Protein AF-A0A261UJ08-F1 (afdb_monomer_lite)

pLDDT: mean 85.24, std 12.35, range [33.41, 97.81]

Sequence (247 aa):
MPVSFVAAGENTYKADVVIDRFLDEDYFGQGICHWSIVGITVELHHSKVMFSPALYNDDLLAGKKVTRFFSLRSYGHAENERIDIGAMDANAFGNPYATFSISMQAERAASNASPSMGAAGFQGDWVYQQTCGWRHAAGVSLKVRDGKATGNWSDGSGRGIGEQGSLQGDIRDGKLYAHFCTDSPEQMASDVGCTNFDTTQADYFVLRGDQLDWYQPWGKKNVKYLTLHRKIAGKRTPTDNRCEGEQ

Foldseek 3Di:
DDWDWDDPDVVDIDTDDDQCPDDQDDPPVPHTDDDGFQWDWDWDDDDQETATAIDGRVQAVVQHKQKFKDAQVCRPDDPHHDYHHHDSALVVDPDSVRIDMDIDTHDPPPCPVPPCCLFVVPAAKWKAFAPDDQTWIKIWHWDTDPQKIKGKIKTGGPVPDIWIFIKIFGRDPSKTFIWDFTDDPVCVVVVNGGDDTDPVGTWMWHDDPQKIWTWDDDPPDTDTDDIIGGDDPPDDGDYDHDDPDPD

Organism: NCBI:txid1416808

Structure (mmCIF, N/CA/C/O backbone):
data_AF-A0A261UJ08-F1
#
_entry.id   AF-A0A261UJ08-F1
#
loop_
_atom_site.group_PDB
_atom_site.id
_atom_site.type_symbol
_atom_site.label_atom_id
_atom_site.label_alt_id
_atom_site.label_comp_id
_atom_site.label_asym_id
_atom_site.label_entity_id
_atom_site.label_seq_id
_atom_site.pdbx_PDB_ins_code
_atom_site.Cartn_x
_atom_site.Cartn_y
_atom_site.Cartn_z
_atom_site.occupancy
_atom_site.B_iso_or_equiv
_atom_site.auth_seq_id
_atom_site.auth_comp_id
_atom_site.auth_asym_id
_atom_site.auth_atom_id
_atom_site.pdbx_PDB_model_num
ATOM 1 N N . MET A 1 1 ? 0.216 2.028 -15.570 1.00 58.12 1 MET A N 1
ATOM 2 C CA . MET A 1 1 ? 0.875 2.644 -14.395 1.00 58.12 1 MET A CA 1
ATOM 3 C C . MET A 1 1 ? 2.333 2.868 -14.744 1.00 58.12 1 MET A C 1
ATOM 5 O O . MET A 1 1 ? 2.911 1.929 -15.275 1.00 58.12 1 MET A O 1
ATOM 9 N N . PRO A 1 2 ? 2.912 4.057 -14.511 1.00 61.41 2 PRO A N 1
ATOM 10 C CA . PRO A 1 2 ? 4.325 4.276 -14.795 1.00 61.41 2 PRO A CA 1
ATOM 11 C C . PRO A 1 2 ? 5.184 3.488 -13.802 1.00 61.41 2 PRO A C 1
ATOM 13 O O . PRO A 1 2 ? 4.913 3.490 -12.600 1.00 61.41 2 PRO A O 1
ATOM 16 N N . VAL A 1 3 ? 6.193 2.803 -14.329 1.00 70.06 3 VAL A N 1
ATOM 17 C CA . VAL A 1 3 ? 7.147 1.978 -13.587 1.00 70.06 3 VAL A CA 1
ATOM 18 C C . VAL A 1 3 ? 8.542 2.522 -13.884 1.00 70.06 3 VAL A C 1
ATOM 20 O O . VAL A 1 3 ? 8.883 2.733 -15.046 1.00 70.06 3 VAL A O 1
ATOM 23 N N . SER A 1 4 ? 9.337 2.778 -12.845 1.00 79.81 4 SER A N 1
ATOM 24 C CA . SER A 1 4 ? 10.676 3.356 -12.993 1.00 79.81 4 SER A CA 1
ATOM 25 C C . SER A 1 4 ? 11.738 2.266 -12.996 1.00 79.81 4 SER A C 1
ATOM 27 O O . SER A 1 4 ? 11.860 1.517 -12.029 1.00 79.81 4 SER A O 1
ATOM 29 N N . PHE A 1 5 ? 12.533 2.208 -14.061 1.00 82.94 5 PHE A N 1
ATOM 30 C CA . PHE A 1 5 ? 13.656 1.284 -14.168 1.00 82.94 5 PHE A CA 1
ATOM 31 C C . PHE A 1 5 ? 14.918 1.841 -13.505 1.00 82.94 5 PHE A C 1
ATOM 33 O O . PHE A 1 5 ? 15.276 3.003 -13.688 1.00 82.94 5 PHE A O 1
ATOM 40 N N . VAL A 1 6 ? 15.625 0.977 -12.780 1.00 85.94 6 VAL A N 1
ATOM 41 C CA . VAL A 1 6 ? 16.943 1.227 -12.192 1.00 85.94 6 VAL A CA 1
ATOM 42 C C . VAL A 1 6 ? 17.957 0.310 -12.871 1.00 85.94 6 VAL A C 1
ATOM 44 O O . VAL A 1 6 ? 17.694 -0.878 -13.069 1.00 85.94 6 VAL A O 1
ATOM 47 N N . ALA A 1 7 ? 19.118 0.850 -13.244 1.00 86.31 7 ALA A N 1
ATOM 48 C CA . ALA A 1 7 ? 20.205 0.049 -13.798 1.00 86.31 7 ALA A CA 1
ATOM 49 C C . ALA A 1 7 ? 20.741 -0.926 -12.734 1.00 86.31 7 ALA A C 1
ATOM 51 O O . ALA A 1 7 ? 21.045 -0.522 -11.613 1.00 86.31 7 ALA A O 1
ATOM 52 N N . ALA A 1 8 ? 20.861 -2.204 -13.088 1.00 85.12 8 ALA A N 1
ATOM 53 C CA . ALA A 1 8 ? 21.305 -3.280 -12.196 1.00 85.12 8 ALA A CA 1
ATOM 54 C C . ALA A 1 8 ? 22.575 -3.993 -12.697 1.00 85.12 8 ALA A C 1
ATOM 56 O O . ALA A 1 8 ? 22.987 -5.003 -12.131 1.00 85.12 8 ALA A O 1
ATOM 57 N N . GLY A 1 9 ? 23.185 -3.486 -13.768 1.00 83.88 9 GLY A N 1
ATOM 58 C CA . GLY A 1 9 ? 24.381 -4.041 -14.391 1.00 83.88 9 GLY A CA 1
ATOM 59 C C . GLY A 1 9 ? 24.490 -3.607 -15.847 1.00 83.88 9 GLY A C 1
ATOM 60 O O . GLY A 1 9 ? 23.722 -2.767 -16.321 1.00 83.88 9 GLY A O 1
ATOM 61 N N . GLU A 1 10 ? 25.429 -4.207 -16.571 1.00 88.00 10 GLU A N 1
ATOM 62 C CA . GLU A 1 10 ? 25.558 -3.990 -18.009 1.00 88.00 10 GLU A CA 1
ATOM 63 C C . GLU A 1 10 ? 24.307 -4.523 -18.728 1.00 88.00 10 GLU A C 1
ATOM 65 O O . GLU A 1 10 ? 23.921 -5.682 -18.559 1.00 88.00 10 GLU A O 1
ATOM 70 N N . ASN A 1 11 ? 23.630 -3.652 -19.485 1.00 87.50 11 ASN A N 1
ATOM 71 C CA . ASN A 1 11 ? 22.410 -3.961 -20.245 1.00 87.50 11 ASN A CA 1
ATOM 72 C C . ASN A 1 11 ? 21.271 -4.598 -19.421 1.00 87.50 11 ASN A C 1
ATOM 74 O O . ASN A 1 11 ? 20.400 -5.267 -19.976 1.00 87.50 11 ASN A O 1
ATOM 78 N N . THR A 1 12 ? 21.269 -4.397 -18.100 1.00 91.50 12 THR A N 1
ATOM 79 C CA . THR A 1 12 ? 20.287 -4.989 -17.187 1.00 91.50 12 THR A CA 1
ATOM 80 C C . THR A 1 12 ? 19.603 -3.895 -16.384 1.00 91.50 12 THR A C 1
ATOM 82 O O . THR A 1 12 ? 20.258 -3.094 -15.717 1.00 91.50 12 THR A O 1
ATOM 85 N N . TYR A 1 13 ? 18.274 -3.900 -16.412 1.00 90.25 13 TYR A N 1
ATOM 86 C CA . TYR A 1 13 ? 17.431 -2.946 -15.704 1.00 90.25 13 TYR A CA 1
ATOM 87 C C . TYR A 1 13 ? 16.398 -3.698 -14.874 1.00 90.25 13 TYR A C 1
ATOM 89 O O . TYR A 1 13 ? 15.891 -4.737 -15.298 1.00 90.25 13 TYR A O 1
ATOM 97 N N . LYS A 1 14 ? 16.086 -3.172 -13.692 1.00 89.50 14 LYS A N 1
ATOM 98 C CA . LYS A 1 14 ? 15.082 -3.730 -12.784 1.00 89.50 14 LYS A CA 1
ATOM 99 C C . LYS A 1 14 ? 14.056 -2.673 -12.422 1.00 89.50 14 LYS A C 1
ATOM 101 O O . LYS A 1 14 ? 14.390 -1.495 -12.335 1.00 89.50 14 LYS A O 1
ATOM 106 N N . ALA A 1 15 ? 12.826 -3.107 -12.193 1.00 86.00 15 ALA A N 1
ATOM 107 C CA . ALA A 1 15 ? 11.785 -2.261 -11.647 1.00 86.00 15 ALA A CA 1
ATOM 108 C C . ALA A 1 15 ? 10.819 -3.087 -10.801 1.00 86.00 15 ALA A C 1
ATOM 110 O O . ALA A 1 15 ? 10.521 -4.232 -11.142 1.00 86.00 15 ALA A O 1
ATOM 111 N N . ASP A 1 16 ? 10.318 -2.480 -9.731 1.00 85.94 16 ASP A N 1
ATOM 112 C CA . ASP A 1 16 ? 9.319 -3.096 -8.867 1.00 85.94 16 ASP A CA 1
ATOM 113 C C . ASP A 1 16 ? 7.913 -2.740 -9.349 1.00 85.94 16 ASP A C 1
ATOM 115 O O . ASP A 1 16 ? 7.606 -1.579 -9.639 1.00 85.94 16 ASP A O 1
ATOM 119 N N . VAL A 1 17 ? 7.043 -3.749 -9.421 1.00 80.00 17 VAL A N 1
ATOM 120 C CA . VAL A 1 17 ? 5.652 -3.588 -9.855 1.00 80.00 17 VAL A CA 1
ATOM 121 C C . VAL A 1 17 ? 4.717 -4.222 -8.838 1.00 80.00 17 VAL A C 1
ATOM 123 O O . VAL A 1 17 ? 4.844 -5.394 -8.498 1.00 80.00 17 VAL A O 1
ATOM 126 N N . VAL A 1 18 ? 3.753 -3.429 -8.374 1.00 79.56 18 VAL A N 1
ATOM 127 C CA . VAL A 1 18 ? 2.681 -3.871 -7.478 1.00 79.56 18 VAL A CA 1
ATOM 128 C C . VAL A 1 18 ? 1.497 -4.304 -8.340 1.00 79.56 18 VAL A C 1
ATOM 130 O O . VAL A 1 18 ? 0.835 -3.462 -8.950 1.00 79.56 18 VAL A O 1
ATOM 133 N N . ILE A 1 19 ? 1.279 -5.617 -8.448 1.00 76.38 19 ILE A N 1
ATOM 134 C CA . ILE A 1 19 ? 0.304 -6.218 -9.377 1.00 76.38 19 ILE A CA 1
ATOM 135 C C . ILE A 1 19 ? -1.149 -6.168 -8.877 1.00 76.38 19 ILE A C 1
ATOM 137 O O . ILE A 1 19 ? -2.067 -6.286 -9.679 1.00 76.38 19 ILE A O 1
ATOM 141 N N . ASP A 1 20 ? -1.353 -5.944 -7.580 1.00 73.31 20 ASP A N 1
ATOM 142 C CA . ASP A 1 20 ? -2.635 -5.908 -6.861 1.00 73.31 20 ASP A CA 1
ATOM 143 C C . ASP A 1 20 ? -3.043 -4.481 -6.454 1.00 73.31 20 ASP A C 1
ATOM 145 O O . ASP A 1 20 ? -3.803 -4.260 -5.512 1.00 73.31 20 ASP A O 1
ATOM 149 N N . ARG A 1 21 ? -2.532 -3.469 -7.165 1.00 69.00 21 ARG A N 1
ATOM 150 C CA . ARG A 1 21 ? -2.824 -2.066 -6.841 1.00 69.00 21 ARG A CA 1
ATOM 151 C C . ARG A 1 21 ? -4.282 -1.669 -7.105 1.00 69.00 21 ARG A C 1
ATOM 153 O O . ARG A 1 21 ? -4.751 -0.699 -6.512 1.00 69.00 21 ARG A O 1
ATOM 160 N N . PHE A 1 22 ? -4.973 -2.379 -7.995 1.00 70.81 22 PHE A N 1
ATOM 161 C CA . PHE A 1 22 ? -6.416 -2.248 -8.184 1.00 70.81 22 PHE A CA 1
ATOM 162 C C . PHE A 1 22 ? -7.106 -3.310 -7.338 1.00 70.81 22 PHE A C 1
ATOM 164 O O . PHE A 1 22 ? -6.798 -4.492 -7.472 1.00 70.81 22 PHE A O 1
ATOM 171 N N . LEU A 1 23 ? -7.985 -2.867 -6.443 1.00 70.56 23 LEU A N 1
ATOM 172 C CA . LEU A 1 23 ? -8.665 -3.739 -5.496 1.00 70.56 23 LEU A CA 1
ATOM 173 C C . LEU A 1 23 ? -9.957 -4.260 -6.098 1.00 70.56 23 LEU A C 1
ATOM 175 O O . LEU A 1 23 ? -10.593 -3.582 -6.901 1.00 70.56 23 LEU A O 1
ATOM 179 N N . ASP A 1 24 ? -10.374 -5.435 -5.651 1.00 78.12 24 ASP A N 1
ATOM 180 C CA . ASP A 1 24 ? -11.683 -5.954 -6.001 1.00 78.12 24 ASP A CA 1
ATOM 181 C C . ASP A 1 24 ? -12.768 -5.167 -5.252 1.00 78.12 24 ASP A C 1
ATOM 183 O O . ASP A 1 24 ? -13.072 -5.443 -4.090 1.00 78.12 24 ASP A O 1
ATOM 187 N N . GLU A 1 25 ? -13.329 -4.148 -5.901 1.00 70.44 25 GLU A N 1
ATOM 188 C CA . GLU A 1 25 ? -14.307 -3.225 -5.317 1.00 70.44 25 GLU A CA 1
ATOM 189 C C . GLU A 1 25 ? -15.427 -2.906 -6.315 1.00 70.44 25 GLU A C 1
ATOM 191 O O . GLU A 1 25 ? -15.268 -3.012 -7.533 1.00 70.44 25 GLU A O 1
ATOM 196 N N . ASP A 1 26 ? -16.585 -2.504 -5.793 1.00 75.75 26 ASP A N 1
ATOM 197 C CA . ASP A 1 26 ? -17.692 -2.001 -6.604 1.00 75.75 26 ASP A CA 1
ATOM 198 C C . ASP A 1 26 ? -17.494 -0.509 -6.902 1.00 75.75 26 ASP A C 1
ATOM 200 O O . ASP A 1 26 ? -18.003 0.369 -6.206 1.00 75.75 26 ASP A O 1
ATOM 204 N N . TYR A 1 27 ? -16.704 -0.223 -7.936 1.00 70.50 27 TYR A N 1
ATOM 205 C CA . TYR A 1 27 ? -16.346 1.145 -8.321 1.00 70.50 27 TYR A CA 1
ATOM 206 C C . TYR A 1 27 ? -17.517 1.962 -8.881 1.00 70.50 27 TYR A C 1
ATOM 208 O O . TYR A 1 27 ? -17.444 3.192 -8.900 1.00 70.50 27 TYR A O 1
ATOM 216 N N . PHE A 1 28 ? -18.576 1.303 -9.361 1.00 80.81 28 PHE A N 1
ATOM 217 C CA . PHE A 1 28 ? -19.636 1.942 -10.149 1.00 80.81 28 PHE A CA 1
ATOM 218 C C . PHE A 1 28 ? -21.057 1.655 -9.639 1.00 80.81 28 PHE A C 1
ATOM 220 O O . PHE A 1 28 ? -22.023 2.057 -10.288 1.00 80.81 28 PHE A O 1
ATOM 227 N N . GLY A 1 29 ? -21.203 0.975 -8.499 1.00 79.06 29 GLY A N 1
ATOM 228 C CA . GLY A 1 29 ? -22.494 0.561 -7.941 1.00 79.06 29 GLY A CA 1
ATOM 229 C C . GLY A 1 29 ? -23.183 -0.548 -8.745 1.00 79.06 29 GLY A C 1
ATOM 230 O O . GLY A 1 29 ? -24.411 -0.610 -8.769 1.00 79.06 29 GLY A O 1
ATOM 231 N N . GLN A 1 30 ? -22.413 -1.375 -9.459 1.00 87.44 30 GLN A N 1
ATOM 232 C CA . GLN A 1 30 ? -22.913 -2.428 -10.359 1.00 87.44 30 GLN A CA 1
ATOM 233 C C . GLN A 1 30 ? -22.431 -3.835 -9.964 1.00 87.44 30 GLN A C 1
ATOM 235 O O . GLN A 1 30 ? -22.645 -4.793 -10.709 1.00 87.44 30 GLN A O 1
ATOM 240 N N . GLY A 1 31 ? -21.811 -3.976 -8.791 1.00 80.88 31 GLY A N 1
ATOM 241 C CA . GLY A 1 31 ? -21.185 -5.210 -8.322 1.00 80.88 31 GLY A CA 1
ATOM 242 C C . GLY A 1 31 ? -19.655 -5.140 -8.310 1.00 80.88 31 GLY A C 1
ATOM 243 O O . GLY A 1 31 ? -19.039 -4.241 -8.874 1.00 80.88 31 GLY A O 1
ATOM 244 N N . ILE A 1 32 ? -19.032 -6.104 -7.628 1.00 85.62 32 ILE A N 1
ATOM 245 C CA . ILE A 1 32 ? -17.580 -6.129 -7.396 1.00 85.62 32 ILE A CA 1
ATOM 246 C C . ILE A 1 32 ? -16.839 -6.307 -8.729 1.00 85.62 32 ILE A C 1
ATOM 248 O O . ILE A 1 32 ? -17.016 -7.314 -9.417 1.00 85.62 32 ILE A O 1
ATOM 252 N N . CYS A 1 33 ? -15.984 -5.346 -9.082 1.00 81.88 33 CYS A N 1
ATOM 253 C CA . CYS A 1 33 ? -15.048 -5.486 -10.189 1.00 81.88 33 CYS A CA 1
ATOM 254 C C . CYS A 1 33 ? -13.861 -6.330 -9.731 1.00 81.88 33 CYS A C 1
ATOM 256 O O . CYS A 1 33 ? -13.147 -5.907 -8.833 1.00 81.88 33 CYS A O 1
ATOM 258 N N . HIS A 1 34 ? -13.624 -7.476 -10.364 1.00 82.25 34 HIS A N 1
ATOM 259 C CA . HIS A 1 34 ? -12.421 -8.271 -10.125 1.00 82.25 34 HIS A CA 1
ATOM 260 C C . HIS A 1 34 ? -11.312 -7.846 -11.088 1.00 82.25 34 HIS A C 1
ATOM 262 O O . HIS A 1 34 ? -11.468 -7.991 -12.305 1.00 82.25 34 HIS A O 1
ATOM 268 N N . TRP A 1 35 ? -10.204 -7.312 -10.572 1.00 81.88 35 TRP A N 1
ATOM 269 C CA . TRP A 1 35 ? -9.116 -6.805 -11.411 1.00 81.88 35 TRP A CA 1
ATOM 270 C C . TRP A 1 35 ? -7.978 -7.813 -11.543 1.00 81.88 35 TRP A C 1
ATOM 272 O O . TRP A 1 35 ? -7.560 -8.462 -10.590 1.00 81.88 35 TRP A O 1
ATOM 282 N N . SER A 1 36 ? -7.426 -7.909 -12.750 1.00 82.56 36 SER A N 1
ATOM 283 C CA . SER A 1 36 ? -6.206 -8.667 -13.015 1.00 82.56 36 SER A CA 1
ATOM 284 C C . SER A 1 36 ? -5.331 -7.904 -13.998 1.00 82.56 36 SER A C 1
ATOM 286 O O . SER A 1 36 ? -5.817 -7.348 -14.987 1.00 82.56 36 SER A O 1
ATOM 288 N N . ILE A 1 37 ? -4.026 -7.863 -13.728 1.00 84.44 37 ILE A N 1
ATOM 289 C CA . ILE A 1 37 ? -3.064 -7.271 -14.654 1.00 84.44 37 ILE A CA 1
ATOM 290 C C . ILE A 1 37 ? -2.992 -8.129 -15.917 1.00 84.44 37 ILE A C 1
ATOM 292 O O . ILE A 1 37 ? -2.682 -9.309 -15.853 1.00 84.44 37 ILE A O 1
ATOM 296 N N . VAL A 1 38 ? -3.253 -7.557 -17.087 1.00 88.00 38 VAL A N 1
ATOM 297 C CA . VAL A 1 38 ? -3.188 -8.311 -18.355 1.00 88.00 38 VAL A CA 1
ATOM 298 C C . VAL A 1 38 ? -1.754 -8.485 -18.862 1.00 88.00 38 VAL A C 1
ATOM 300 O O . VAL A 1 38 ? -1.430 -9.489 -19.496 1.00 88.00 38 VAL A O 1
ATOM 303 N N . GLY A 1 39 ? -0.869 -7.540 -18.549 1.00 89.06 39 GLY A N 1
ATOM 304 C CA . GLY A 1 39 ? 0.547 -7.618 -18.881 1.00 89.06 39 GLY A CA 1
ATOM 305 C C . GLY A 1 39 ? 1.300 -6.337 -18.547 1.00 89.06 39 GLY A C 1
ATOM 306 O O . GLY A 1 39 ? 0.704 -5.312 -18.210 1.00 89.06 39 GLY A O 1
ATOM 307 N N . ILE A 1 40 ? 2.621 -6.414 -18.652 1.00 89.69 40 ILE A N 1
ATOM 308 C CA . ILE A 1 40 ? 3.548 -5.295 -18.494 1.00 89.69 40 ILE A CA 1
ATOM 309 C C . ILE A 1 40 ? 4.290 -5.108 -19.812 1.00 89.69 40 ILE A C 1
ATOM 311 O O . ILE A 1 40 ? 4.856 -6.061 -20.345 1.00 89.69 40 ILE A O 1
ATOM 315 N N . THR A 1 41 ? 4.312 -3.883 -20.323 1.00 91.00 41 THR A N 1
ATOM 316 C CA . THR A 1 41 ? 5.124 -3.482 -21.476 1.00 91.00 41 THR A CA 1
ATOM 317 C C . THR A 1 41 ? 6.329 -2.686 -21.004 1.00 91.00 41 THR A C 1
ATOM 319 O O . THR A 1 41 ? 6.212 -1.841 -20.116 1.00 91.00 41 THR A O 1
ATOM 322 N N . VAL A 1 42 ? 7.489 -2.944 -21.602 1.00 90.06 42 VAL A N 1
ATOM 323 C CA . VAL A 1 42 ? 8.696 -2.140 -21.377 1.00 90.06 42 VAL A CA 1
ATOM 324 C C . VAL A 1 42 ? 8.890 -1.237 -22.579 1.00 90.06 42 VAL A C 1
ATOM 326 O O . VAL A 1 42 ? 8.890 -1.731 -23.696 1.00 90.06 42 VAL A O 1
ATOM 329 N N . GLU A 1 43 ? 9.076 0.060 -22.367 1.00 91.31 43 GLU A N 1
ATOM 330 C CA . GLU A 1 43 ? 9.327 1.017 -23.446 1.00 91.31 43 GLU A CA 1
ATOM 331 C C . GLU A 1 43 ? 10.811 1.394 -23.466 1.00 91.31 43 GLU A C 1
ATOM 333 O O . GLU A 1 43 ? 11.338 1.947 -22.500 1.00 91.31 43 GLU A O 1
ATOM 338 N N . LEU A 1 44 ? 11.502 1.069 -24.562 1.00 90.00 44 LEU A N 1
ATOM 339 C CA . LEU A 1 44 ? 12.894 1.459 -24.791 1.00 90.00 44 LEU A CA 1
ATOM 340 C C . LEU A 1 44 ? 12.986 2.284 -26.069 1.00 90.00 44 LEU A C 1
ATOM 342 O O . LEU A 1 44 ? 12.456 1.887 -27.103 1.00 90.00 44 LEU A O 1
ATOM 346 N N . HIS A 1 45 ? 13.697 3.405 -26.022 1.00 90.06 45 HIS A N 1
ATOM 347 C CA . HIS A 1 45 ? 13.794 4.326 -27.152 1.00 90.06 45 HIS A CA 1
ATOM 348 C C . HIS A 1 45 ? 15.191 4.308 -27.772 1.00 90.06 45 HIS A C 1
ATOM 350 O O . HIS A 1 45 ? 16.197 4.431 -27.073 1.00 90.06 45 HIS A O 1
ATOM 356 N N . HIS A 1 46 ? 15.247 4.212 -29.100 1.00 87.88 46 HIS A N 1
ATOM 357 C CA . HIS A 1 46 ? 16.457 4.457 -29.878 1.00 87.88 46 HIS A CA 1
ATOM 358 C C . HIS A 1 46 ? 16.113 5.229 -31.152 1.00 87.88 46 HIS A C 1
ATOM 360 O O . HIS A 1 46 ? 15.394 4.728 -32.020 1.00 87.88 46 HIS A O 1
ATOM 366 N N . SER A 1 47 ? 16.658 6.442 -31.287 1.00 87.06 47 SER A N 1
ATOM 367 C CA . SER A 1 47 ? 16.302 7.356 -32.379 1.00 87.06 47 SER A CA 1
ATOM 368 C C . SER A 1 47 ? 14.770 7.520 -32.457 1.00 87.06 47 SER A C 1
ATOM 370 O O . SER A 1 47 ? 14.137 7.800 -31.443 1.00 87.06 47 SER A O 1
ATOM 372 N N . LYS A 1 48 ? 14.161 7.313 -33.628 1.00 88.56 48 LYS A N 1
ATOM 373 C CA . LYS A 1 48 ? 12.708 7.390 -33.850 1.00 88.56 48 LYS A CA 1
ATOM 374 C C . LYS A 1 48 ? 11.943 6.104 -33.505 1.00 88.56 48 LYS A C 1
ATOM 376 O O . LYS A 1 48 ? 10.746 6.018 -33.749 1.00 88.56 48 LYS A O 1
ATOM 381 N N . VAL A 1 49 ? 12.602 5.076 -32.973 1.00 91.62 49 VAL A N 1
ATOM 382 C CA . VAL A 1 49 ? 11.975 3.767 -32.744 1.00 91.62 49 VAL A CA 1
ATOM 383 C C . VAL A 1 49 ? 11.770 3.519 -31.256 1.00 91.62 49 VAL A C 1
ATOM 385 O O . VAL A 1 49 ? 12.697 3.674 -30.459 1.00 91.62 49 VAL A O 1
ATOM 388 N N . MET A 1 50 ? 10.554 3.097 -30.905 1.00 93.19 50 MET A N 1
ATOM 389 C CA . MET A 1 50 ? 10.204 2.603 -29.577 1.00 93.19 50 MET A CA 1
ATOM 390 C C . MET A 1 50 ? 10.077 1.080 -29.620 1.00 93.19 50 MET A C 1
ATOM 392 O O . MET A 1 50 ? 9.246 0.533 -30.344 1.00 93.19 50 MET A O 1
ATOM 396 N N . PHE A 1 51 ? 10.885 0.388 -28.829 1.00 94.50 51 PHE A N 1
ATOM 397 C CA . PHE A 1 51 ? 10.750 -1.042 -28.592 1.00 94.50 51 PHE A CA 1
ATOM 398 C C . PHE A 1 51 ? 9.768 -1.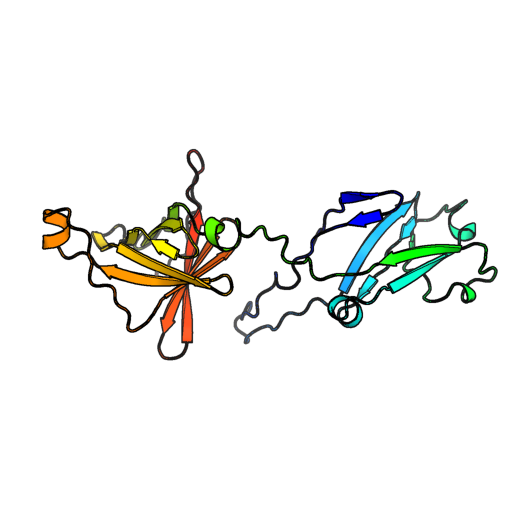257 -27.442 1.00 94.50 51 PHE A C 1
ATOM 400 O O . PHE A 1 51 ? 9.963 -0.686 -26.370 1.00 94.50 51 PHE A O 1
ATOM 407 N N . SER A 1 52 ? 8.727 -2.061 -27.669 1.00 95.25 52 SER A N 1
ATOM 408 C CA . SER A 1 52 ? 7.647 -2.317 -26.707 1.00 95.25 52 SER A CA 1
ATOM 409 C C . SER A 1 52 ? 7.365 -3.815 -26.510 1.00 95.25 52 SER A C 1
ATOM 411 O O . SER A 1 52 ? 6.269 -4.296 -26.807 1.00 95.25 52 SER A O 1
ATOM 413 N N . PRO A 1 53 ? 8.352 -4.622 -26.073 1.00 95.44 53 PRO A N 1
ATOM 414 C CA . PRO A 1 53 ? 8.089 -6.013 -25.738 1.00 95.44 53 PRO A CA 1
ATOM 415 C C . PRO A 1 53 ? 7.187 -6.108 -24.493 1.00 95.44 53 PRO A C 1
ATOM 417 O O . PRO A 1 53 ? 7.299 -5.316 -23.554 1.00 95.44 53 PRO A O 1
ATOM 420 N N . ALA A 1 54 ? 6.293 -7.101 -24.491 1.00 93.44 54 ALA A N 1
ATOM 421 C CA . ALA A 1 54 ? 5.328 -7.336 -23.418 1.00 93.44 54 ALA A CA 1
ATOM 422 C C . ALA A 1 54 ? 5.584 -8.656 -22.674 1.00 93.44 54 ALA A C 1
ATOM 424 O O . ALA A 1 54 ? 5.905 -9.678 -23.291 1.00 93.44 54 ALA A O 1
ATOM 425 N N . LEU A 1 55 ? 5.371 -8.630 -21.359 1.00 93.19 55 LEU A N 1
ATOM 426 C CA . LEU A 1 55 ? 5.275 -9.786 -20.474 1.00 93.19 55 LEU A CA 1
ATOM 427 C C . LEU A 1 55 ? 3.814 -9.916 -20.011 1.00 93.19 55 LEU A C 1
ATOM 429 O O . LEU A 1 55 ? 3.340 -9.108 -19.212 1.00 93.19 55 LEU A O 1
ATOM 433 N N . TYR A 1 56 ? 3.082 -10.889 -20.556 1.00 92.50 56 TYR A N 1
ATOM 434 C CA . TYR A 1 56 ? 1.658 -11.097 -20.260 1.00 92.50 56 TYR A CA 1
ATOM 435 C C . TYR A 1 56 ? 1.439 -11.830 -18.932 1.00 92.50 56 TYR A C 1
ATOM 437 O O . TYR A 1 56 ? 2.367 -12.446 -18.411 1.00 92.50 56 TYR A O 1
ATOM 445 N N . ASN A 1 57 ? 0.211 -11.762 -18.401 1.00 90.31 57 ASN A N 1
ATOM 446 C CA . ASN A 1 57 ? -0.166 -12.289 -17.083 1.00 90.31 57 ASN A CA 1
ATOM 447 C C . ASN A 1 57 ? 0.376 -13.702 -16.799 1.00 90.31 57 ASN A C 1
ATOM 449 O O . ASN A 1 57 ? 1.066 -13.886 -15.799 1.00 90.31 57 ASN A O 1
ATOM 453 N N . ASP A 1 58 ? 0.138 -14.663 -17.694 1.00 90.75 58 ASP A N 1
ATOM 454 C CA . ASP A 1 58 ? 0.535 -16.060 -17.474 1.00 90.75 58 ASP A CA 1
ATOM 455 C C . ASP A 1 58 ? 2.059 -16.218 -17.346 1.00 90.75 58 ASP A C 1
ATOM 457 O O . ASP A 1 58 ? 2.551 -16.856 -16.415 1.00 90.75 58 ASP A O 1
ATOM 461 N N . ASP A 1 59 ? 2.823 -15.595 -18.250 1.00 92.62 59 ASP A N 1
ATOM 462 C CA . ASP A 1 59 ? 4.290 -15.638 -18.224 1.00 92.62 59 ASP A CA 1
ATOM 463 C C . ASP A 1 59 ? 4.851 -14.873 -17.012 1.00 92.62 59 ASP A C 1
ATOM 465 O O . ASP A 1 59 ? 5.831 -15.305 -16.399 1.00 92.62 59 ASP A O 1
ATOM 469 N N . LEU A 1 60 ? 4.209 -13.760 -16.644 1.00 89.50 60 LEU A N 1
ATOM 470 C CA . LEU A 1 60 ? 4.552 -12.944 -15.483 1.00 89.50 60 LEU A CA 1
ATOM 471 C C . LEU A 1 60 ? 4.381 -13.731 -14.179 1.00 89.50 60 LEU A C 1
ATOM 473 O O . LEU A 1 60 ? 5.302 -13.776 -13.365 1.00 89.50 60 LEU A O 1
ATOM 477 N N . LEU A 1 61 ? 3.223 -14.368 -13.984 1.00 86.62 61 LEU A N 1
ATOM 478 C CA . LEU A 1 61 ? 2.911 -15.124 -12.769 1.00 86.62 61 LEU A CA 1
ATOM 479 C C . LEU A 1 61 ? 3.718 -16.422 -12.671 1.00 86.62 61 LEU A C 1
ATOM 481 O O . LEU A 1 61 ? 4.097 -16.820 -11.568 1.00 86.62 61 LEU A O 1
ATOM 485 N N . ALA A 1 62 ? 4.019 -17.054 -13.809 1.00 90.06 62 ALA A N 1
ATOM 486 C CA . ALA A 1 62 ? 4.885 -18.228 -13.873 1.00 90.06 62 ALA A CA 1
ATOM 487 C C . ALA A 1 62 ? 6.375 -17.898 -13.667 1.00 90.06 62 ALA A C 1
ATOM 489 O O . ALA A 1 62 ? 7.197 -18.810 -13.576 1.00 90.06 62 ALA A O 1
ATOM 490 N N . GLY A 1 63 ? 6.743 -16.612 -13.636 1.00 90.25 63 GLY A N 1
ATOM 491 C CA . GLY A 1 63 ? 8.134 -16.165 -13.596 1.00 90.25 63 GLY A CA 1
ATOM 492 C C . GLY A 1 63 ? 8.945 -16.614 -14.813 1.00 90.25 63 GLY A C 1
ATOM 493 O O . GLY A 1 63 ? 10.157 -16.841 -14.732 1.00 90.25 63 GLY A O 1
ATOM 494 N N . LYS A 1 64 ? 8.269 -16.795 -15.950 1.00 93.94 64 LYS A N 1
ATOM 495 C CA . LYS A 1 64 ? 8.863 -17.309 -17.177 1.00 93.94 64 LYS A CA 1
ATOM 496 C C . LYS A 1 64 ? 9.642 -16.203 -17.878 1.00 93.94 64 LYS A C 1
ATOM 498 O O . LYS A 1 64 ? 9.158 -15.088 -18.065 1.00 93.94 64 LYS A O 1
ATOM 503 N N . LYS A 1 65 ? 10.861 -16.528 -18.307 1.00 95.69 65 LYS A N 1
ATOM 504 C CA . LYS A 1 65 ? 11.665 -15.635 -19.140 1.00 95.69 65 LYS A CA 1
ATOM 505 C C . LYS A 1 65 ? 11.068 -15.572 -20.548 1.00 95.69 65 LYS A C 1
ATOM 507 O O . LYS A 1 65 ? 10.951 -16.596 -21.220 1.00 95.69 65 LYS A O 1
ATOM 512 N N . VAL A 1 66 ? 10.734 -14.368 -20.997 1.00 96.44 66 VAL A N 1
ATOM 513 C CA . VAL A 1 66 ? 10.245 -14.069 -22.346 1.00 96.44 66 VAL A CA 1
ATOM 514 C C . VAL A 1 66 ? 11.309 -13.277 -23.088 1.00 96.44 66 VAL A C 1
ATOM 516 O O . VAL A 1 66 ? 11.768 -12.244 -22.608 1.00 96.44 66 VAL A O 1
ATOM 519 N N . THR A 1 67 ? 11.684 -13.739 -24.277 1.00 97.12 67 THR A N 1
ATOM 520 C CA . THR A 1 67 ? 12.672 -13.076 -25.132 1.00 97.12 67 THR A CA 1
ATOM 521 C C . THR A 1 67 ? 12.019 -12.657 -26.443 1.00 97.12 67 THR A C 1
ATOM 523 O O . THR A 1 67 ? 11.305 -13.440 -27.066 1.00 97.12 67 THR A O 1
ATOM 526 N N . ARG A 1 68 ? 12.255 -11.408 -26.852 1.00 97.50 68 ARG A N 1
ATOM 527 C CA . ARG A 1 68 ? 11.828 -10.854 -28.139 1.00 97.50 68 ARG A CA 1
ATOM 528 C C . ARG A 1 68 ? 13.044 -10.467 -28.963 1.00 97.50 68 ARG A C 1
ATOM 530 O O . ARG A 1 68 ? 13.992 -9.899 -28.423 1.00 97.50 68 ARG A O 1
ATOM 537 N N . PHE A 1 69 ? 13.001 -10.776 -30.251 1.00 96.81 69 PHE A N 1
ATOM 538 C CA . PHE A 1 69 ? 14.073 -10.520 -31.207 1.00 96.81 69 PHE A CA 1
ATOM 539 C C . PHE A 1 69 ? 13.729 -9.345 -32.116 1.00 96.81 69 PHE A C 1
ATOM 541 O O . PHE A 1 69 ? 12.582 -9.180 -32.534 1.00 96.81 69 PHE A O 1
ATOM 548 N N . PHE A 1 70 ? 14.748 -8.559 -32.444 1.00 94.75 70 PHE A N 1
ATOM 549 C CA . PHE A 1 70 ? 14.653 -7.311 -33.192 1.00 94.75 70 PHE A CA 1
ATOM 550 C C . PHE A 1 70 ? 15.759 -7.265 -34.252 1.00 94.75 70 PHE A C 1
ATOM 552 O O . PHE A 1 70 ? 16.880 -7.706 -34.008 1.00 94.75 70 PHE A O 1
ATOM 559 N N . SER A 1 71 ? 15.471 -6.723 -35.436 1.00 91.12 71 SER A N 1
ATOM 560 C CA . SER A 1 71 ? 16.413 -6.707 -36.568 1.00 91.12 71 SER A CA 1
ATOM 561 C C . SER A 1 71 ? 17.400 -5.539 -36.501 1.00 91.12 71 SER A C 1
ATOM 563 O O . SER A 1 71 ? 17.009 -4.400 -36.734 1.00 91.12 71 SER A O 1
ATOM 565 N N . LEU A 1 72 ? 18.700 -5.795 -36.314 1.00 89.50 72 LEU A N 1
ATOM 566 C CA . LEU A 1 72 ? 19.734 -4.742 -36.295 1.00 89.50 72 LEU A CA 1
ATOM 567 C C . LEU A 1 72 ? 19.707 -3.872 -37.561 1.00 89.50 72 LEU A C 1
ATOM 569 O O . LEU A 1 72 ? 19.856 -2.652 -37.498 1.00 89.50 72 LEU A O 1
ATOM 573 N N . ARG A 1 73 ? 19.448 -4.493 -38.717 1.00 84.75 73 ARG A N 1
ATOM 574 C CA . ARG A 1 73 ? 19.375 -3.796 -40.011 1.00 84.75 73 ARG A CA 1
ATOM 575 C C . ARG A 1 73 ? 18.227 -2.795 -40.078 1.00 84.75 73 ARG A C 1
ATOM 577 O O . ARG A 1 73 ? 18.343 -1.786 -40.761 1.00 84.75 73 ARG A O 1
ATOM 584 N N . SER A 1 74 ? 17.130 -3.072 -39.379 1.00 81.44 74 SER A N 1
ATOM 585 C CA . SER A 1 74 ? 15.920 -2.256 -39.444 1.00 81.44 74 SER A CA 1
ATOM 586 C C . SER A 1 74 ? 16.067 -0.916 -38.716 1.00 81.44 74 SER A C 1
ATOM 588 O O . SER A 1 74 ? 15.288 -0.005 -38.988 1.00 81.44 74 SER A O 1
ATOM 590 N N . TYR A 1 75 ? 17.037 -0.782 -37.801 1.00 82.56 75 TYR A N 1
ATOM 591 C CA . TYR A 1 75 ? 17.168 0.402 -36.939 1.00 82.56 75 TYR A CA 1
ATOM 592 C C . TYR A 1 75 ? 18.438 1.226 -37.183 1.00 82.56 75 TYR A C 1
ATOM 594 O O . TYR A 1 75 ? 18.479 2.376 -36.760 1.00 82.56 75 TYR A O 1
ATOM 602 N N . GLY A 1 76 ? 19.433 0.700 -37.913 1.00 70.88 76 GLY A N 1
ATOM 603 C CA . GLY A 1 76 ? 20.665 1.439 -38.237 1.00 70.88 76 GLY A CA 1
ATOM 604 C C . GLY A 1 76 ? 20.441 2.746 -39.017 1.00 70.88 76 GLY A C 1
ATOM 605 O O . GLY A 1 76 ? 21.256 3.658 -38.916 1.00 70.88 76 GLY A O 1
ATOM 606 N N . HIS A 1 77 ? 19.316 2.860 -39.737 1.00 71.31 77 HIS A N 1
ATOM 607 C CA . HIS A 1 77 ? 18.895 4.051 -40.491 1.00 71.31 77 HIS A CA 1
ATOM 608 C C . HIS A 1 77 ? 17.378 4.292 -40.375 1.00 71.31 77 HIS A C 1
ATOM 610 O O . HIS A 1 77 ? 16.682 4.464 -41.374 1.00 71.31 77 HIS A O 1
ATOM 616 N N . ALA A 1 78 ? 16.817 4.225 -39.165 1.00 74.94 78 ALA A N 1
ATOM 617 C CA . ALA A 1 78 ? 15.382 4.448 -38.984 1.00 74.94 78 ALA A CA 1
ATOM 618 C C . ALA A 1 78 ? 15.003 5.928 -39.199 1.00 74.94 78 ALA A C 1
ATOM 620 O O . ALA A 1 78 ? 15.279 6.779 -38.354 1.00 74.94 78 ALA A O 1
ATOM 621 N N . GLU A 1 79 ? 14.337 6.228 -40.317 1.00 77.56 79 GLU A N 1
ATOM 622 C CA . GLU A 1 79 ? 13.891 7.590 -40.656 1.00 77.56 79 GLU A CA 1
ATOM 623 C C . GLU A 1 79 ? 12.468 7.916 -40.181 1.00 77.56 79 GLU A C 1
ATOM 625 O O . GLU A 1 79 ? 12.119 9.095 -40.067 1.00 77.56 79 GLU A O 1
ATOM 630 N N . ASN A 1 80 ? 11.674 6.896 -39.842 1.00 84.44 80 ASN A N 1
ATOM 631 C CA . ASN A 1 80 ? 10.268 7.021 -39.454 1.00 84.44 80 ASN A CA 1
ATOM 632 C C . ASN A 1 80 ? 10.029 6.579 -38.012 1.00 84.44 80 ASN A C 1
ATOM 634 O O . ASN A 1 80 ? 10.671 5.645 -37.524 1.00 84.44 80 ASN A O 1
ATOM 638 N N . GLU A 1 81 ? 9.060 7.227 -37.366 1.00 88.69 81 GLU A N 1
ATOM 639 C CA . GLU A 1 81 ? 8.572 6.808 -36.057 1.00 88.69 81 GLU A CA 1
ATOM 640 C C . GLU A 1 81 ? 7.820 5.485 -36.152 1.00 88.69 81 GLU A C 1
ATOM 642 O O . GLU A 1 81 ? 6.972 5.301 -37.029 1.00 88.69 81 GLU A O 1
ATOM 647 N N . ARG A 1 82 ? 8.134 4.551 -35.252 1.00 89.25 82 ARG A N 1
ATOM 648 C CA . ARG A 1 82 ? 7.372 3.307 -35.119 1.00 89.25 82 ARG A CA 1
ATOM 649 C C . ARG A 1 82 ? 7.551 2.659 -33.757 1.00 89.25 82 ARG A C 1
ATOM 651 O O . ARG A 1 82 ? 8.589 2.805 -33.109 1.00 89.25 82 ARG A O 1
ATOM 658 N N . ILE A 1 83 ? 6.549 1.864 -33.406 1.00 91.94 83 ILE A N 1
ATOM 659 C CA . ILE A 1 83 ? 6.565 0.953 -32.269 1.00 91.94 83 ILE A CA 1
ATOM 660 C C . ILE A 1 83 ? 6.857 -0.451 -32.794 1.00 91.94 83 ILE A C 1
ATOM 662 O O . ILE A 1 83 ? 6.205 -0.910 -33.732 1.00 91.94 83 ILE A O 1
ATOM 666 N N . ASP A 1 84 ? 7.829 -1.128 -32.196 1.00 93.38 84 ASP A N 1
ATOM 667 C CA . ASP A 1 84 ? 8.200 -2.498 -32.537 1.00 93.38 84 ASP A CA 1
ATOM 668 C C . ASP A 1 84 ? 8.120 -3.387 -31.292 1.00 93.38 84 ASP A C 1
ATOM 670 O O . ASP A 1 84 ? 8.770 -3.121 -30.282 1.00 93.38 84 ASP A O 1
ATOM 674 N N . ILE A 1 85 ? 7.313 -4.444 -31.351 1.00 94.69 85 ILE A N 1
ATOM 675 C CA . ILE A 1 85 ? 7.095 -5.378 -30.232 1.00 94.69 85 ILE A CA 1
ATOM 676 C C . ILE A 1 85 ? 8.030 -6.600 -30.281 1.00 94.69 85 ILE A C 1
ATOM 678 O O . ILE A 1 85 ? 8.080 -7.386 -29.331 1.00 94.69 85 ILE A O 1
ATOM 682 N N . GLY A 1 86 ? 8.777 -6.756 -31.380 1.00 95.12 86 GLY A N 1
ATOM 683 C CA . GLY A 1 86 ? 9.710 -7.852 -31.614 1.00 95.12 86 GLY A CA 1
ATOM 684 C C . GLY A 1 86 ? 9.056 -9.200 -31.940 1.00 95.12 86 GLY A C 1
ATOM 685 O O . GLY A 1 86 ? 7.887 -9.474 -31.651 1.00 95.12 86 GLY A O 1
ATOM 686 N N . ALA A 1 87 ? 9.847 -10.089 -32.539 1.00 96.06 87 ALA A N 1
ATOM 687 C CA . ALA A 1 87 ? 9.440 -11.449 -32.885 1.00 96.06 87 ALA A CA 1
ATOM 688 C C . ALA A 1 87 ? 9.740 -12.439 -31.747 1.00 96.06 87 ALA A C 1
ATOM 690 O O . ALA A 1 87 ? 10.649 -12.222 -30.949 1.00 96.06 87 ALA A O 1
ATOM 691 N N . MET A 1 88 ? 8.991 -13.544 -31.677 1.00 95.19 88 MET A N 1
ATOM 692 C CA . MET A 1 88 ? 9.267 -14.633 -30.721 1.00 95.19 88 MET A CA 1
ATOM 693 C C . MET A 1 88 ? 10.506 -15.456 -31.098 1.00 95.19 88 MET A C 1
ATOM 695 O O . MET A 1 88 ? 11.096 -16.099 -30.238 1.00 95.19 88 MET A O 1
ATOM 699 N N . ASP A 1 89 ? 10.894 -15.430 -32.372 1.00 95.69 89 ASP A N 1
ATOM 700 C CA . ASP A 1 89 ? 11.998 -16.209 -32.925 1.00 95.69 89 ASP A CA 1
ATOM 701 C C . ASP A 1 89 ? 12.807 -15.329 -33.890 1.00 95.69 89 ASP A C 1
ATOM 703 O O . ASP A 1 89 ? 12.239 -14.598 -34.707 1.00 95.69 89 ASP A O 1
ATOM 707 N N . ALA A 1 90 ? 14.135 -15.405 -33.809 1.00 94.69 90 ALA A N 1
ATOM 708 C CA . ALA A 1 90 ? 15.046 -14.734 -34.731 1.00 94.69 90 ALA A CA 1
ATOM 709 C C . ALA A 1 90 ? 14.875 -15.217 -36.185 1.00 94.69 90 ALA A C 1
ATOM 711 O O . ALA A 1 90 ? 15.123 -14.451 -37.118 1.00 94.69 90 ALA A O 1
ATOM 712 N N . ASN A 1 91 ? 14.396 -16.448 -36.392 1.00 95.19 91 ASN A N 1
ATOM 713 C CA . ASN A 1 91 ? 14.108 -17.009 -37.716 1.00 95.19 91 ASN A CA 1
ATOM 714 C C . ASN A 1 91 ? 12.939 -16.325 -38.437 1.00 95.19 91 ASN A C 1
ATOM 716 O O . ASN A 1 91 ? 12.756 -16.528 -39.635 1.00 95.19 91 ASN A O 1
ATOM 720 N N . ALA A 1 92 ? 12.176 -15.474 -37.743 1.00 92.69 92 ALA A N 1
ATOM 721 C CA . ALA A 1 92 ? 11.186 -14.611 -38.382 1.00 92.69 92 ALA A CA 1
ATOM 722 C C . ALA A 1 92 ? 11.826 -13.527 -39.274 1.00 92.69 92 ALA A C 1
ATOM 724 O O . ALA A 1 92 ? 11.137 -12.906 -40.083 1.00 92.69 92 ALA A O 1
ATOM 725 N N . PHE A 1 93 ? 13.135 -13.285 -39.141 1.00 90.50 93 PHE A N 1
ATOM 726 C CA . PHE A 1 93 ? 13.872 -12.316 -39.944 1.00 90.50 93 PHE A CA 1
ATOM 727 C C . PHE A 1 93 ? 14.693 -13.006 -41.036 1.00 90.50 93 PHE A C 1
ATOM 729 O O . PHE A 1 93 ? 15.300 -14.049 -40.815 1.00 90.50 93 PHE A O 1
ATOM 736 N N . GLY A 1 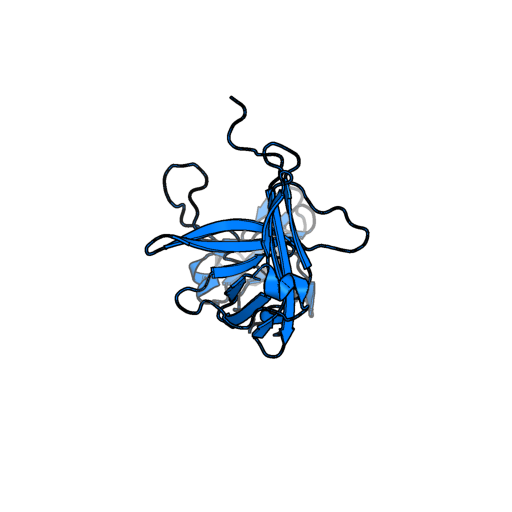94 ? 14.818 -12.360 -42.201 1.00 88.69 94 GLY A N 1
ATOM 737 C CA . GLY A 1 94 ? 15.604 -12.892 -43.326 1.00 88.69 94 GLY A CA 1
ATOM 738 C C . GLY A 1 94 ? 17.105 -13.081 -43.048 1.00 88.69 94 GLY A C 1
ATOM 739 O O . GLY A 1 94 ? 17.790 -13.729 -43.831 1.00 88.69 94 GLY A O 1
ATOM 740 N N . ASN A 1 95 ? 17.632 -12.529 -41.949 1.00 89.56 95 ASN A N 1
ATOM 741 C CA . ASN A 1 95 ? 18.952 -12.872 -41.419 1.00 89.56 95 ASN A CA 1
ATOM 742 C C . ASN A 1 95 ? 18.890 -12.973 -39.880 1.00 89.56 95 ASN A C 1
ATOM 744 O O . ASN A 1 95 ? 19.003 -11.941 -39.210 1.00 89.56 95 ASN A O 1
ATOM 748 N N . PRO A 1 96 ? 18.756 -14.188 -39.319 1.00 91.81 96 PRO A N 1
ATOM 749 C CA . PRO A 1 96 ? 18.631 -14.398 -37.874 1.00 91.81 96 PRO A CA 1
ATOM 750 C C . PRO A 1 96 ? 19.857 -13.937 -37.072 1.00 91.81 96 PRO A C 1
ATOM 752 O O . PRO A 1 96 ? 19.722 -13.495 -35.933 1.00 91.81 96 PRO A O 1
ATOM 755 N N . TYR A 1 97 ? 21.052 -13.963 -37.673 1.00 92.12 97 TYR A N 1
ATOM 756 C CA . TYR A 1 97 ? 22.305 -13.545 -37.028 1.00 92.12 97 TYR A CA 1
ATOM 757 C C . TYR A 1 97 ? 22.469 -12.022 -36.937 1.00 92.12 97 TYR A C 1
ATOM 759 O O . TYR A 1 97 ? 23.339 -11.536 -36.221 1.00 92.12 97 TYR A O 1
ATOM 767 N N . ALA A 1 98 ? 21.646 -11.257 -37.658 1.00 93.50 98 ALA A N 1
ATOM 768 C CA . ALA A 1 98 ? 21.633 -9.797 -37.613 1.00 93.50 98 ALA A CA 1
ATOM 769 C C . ALA A 1 98 ? 20.503 -9.284 -36.707 1.00 93.50 98 ALA A C 1
ATOM 771 O O . ALA A 1 98 ? 19.770 -8.361 -37.076 1.00 93.50 98 ALA A O 1
ATOM 772 N N . THR A 1 99 ? 20.347 -9.897 -35.533 1.00 94.62 99 THR A N 1
ATOM 773 C CA . THR A 1 99 ? 19.322 -9.543 -34.550 1.00 94.62 99 THR A CA 1
ATOM 774 C C . THR A 1 99 ? 19.932 -9.211 -33.194 1.00 94.62 99 THR A C 1
ATOM 776 O O . THR A 1 99 ? 21.026 -9.659 -32.858 1.00 94.62 99 THR A O 1
ATOM 779 N N . PHE A 1 100 ? 19.217 -8.407 -32.413 1.00 94.06 100 PHE A N 1
ATOM 780 C CA . PHE A 1 100 ? 19.431 -8.291 -30.975 1.00 94.06 100 PHE A CA 1
ATOM 781 C C . PHE A 1 100 ? 18.160 -8.720 -30.249 1.00 94.06 100 PHE A C 1
ATOM 783 O O . PHE A 1 100 ? 17.089 -8.828 -30.852 1.00 94.06 100 PHE A O 1
ATOM 790 N N . SER A 1 101 ? 18.272 -8.976 -28.950 1.00 95.88 101 SER A N 1
ATOM 791 C CA . SER A 1 101 ? 17.152 -9.465 -28.157 1.00 95.88 101 SER A CA 1
ATOM 792 C C . SER A 1 101 ? 16.929 -8.638 -26.907 1.00 95.88 101 SER A C 1
ATOM 794 O O . SER A 1 101 ? 17.890 -8.231 -26.256 1.00 95.88 101 SER A O 1
ATOM 796 N N . ILE A 1 102 ? 15.666 -8.501 -26.521 1.00 95.94 102 ILE A N 1
ATOM 797 C CA . ILE A 1 102 ? 15.267 -8.004 -25.207 1.00 95.94 102 ILE A CA 1
ATOM 798 C C . ILE A 1 102 ? 14.636 -9.173 -24.466 1.00 95.94 102 ILE A C 1
ATOM 800 O O . ILE A 1 102 ? 13.714 -9.814 -24.970 1.00 95.94 102 ILE A O 1
ATOM 804 N N . SER A 1 103 ? 15.164 -9.475 -23.283 1.00 96.00 103 SER A N 1
ATOM 805 C CA . SER A 1 103 ? 14.617 -10.509 -22.410 1.00 96.00 103 SER A CA 1
ATOM 806 C C . SER A 1 103 ? 13.988 -9.872 -21.183 1.00 96.00 103 SER A C 1
ATOM 808 O O . SER A 1 103 ? 14.591 -9.005 -20.560 1.00 96.00 103 SER A O 1
ATOM 810 N N . MET A 1 104 ? 12.801 -10.339 -20.825 1.00 94.88 104 MET A N 1
ATOM 811 C CA . MET A 1 104 ? 12.054 -9.917 -19.649 1.00 94.88 104 MET A CA 1
ATOM 812 C C . MET A 1 104 ? 11.754 -11.144 -18.805 1.00 94.88 104 MET A C 1
ATOM 814 O O . MET A 1 104 ? 11.452 -12.217 -19.327 1.00 94.88 104 MET A O 1
ATOM 818 N N . GLN A 1 105 ? 11.824 -10.981 -17.496 1.00 94.56 105 GLN A N 1
ATOM 819 C CA . GLN A 1 105 ? 11.406 -11.992 -16.546 1.00 94.56 105 GLN A CA 1
ATOM 820 C C . GLN A 1 105 ? 10.897 -11.261 -15.315 1.00 94.56 105 GLN A C 1
ATOM 822 O O . GLN A 1 105 ? 11.539 -10.322 -14.846 1.00 94.56 105 GLN A O 1
ATOM 827 N N . ALA A 1 106 ? 9.744 -11.686 -14.818 1.00 91.31 106 ALA A N 1
ATOM 828 C CA . ALA A 1 106 ? 9.312 -11.311 -13.489 1.00 91.31 106 ALA A CA 1
ATOM 829 C C . ALA A 1 106 ? 9.791 -12.389 -12.524 1.00 91.31 106 ALA A C 1
ATOM 831 O O . ALA A 1 106 ? 9.671 -13.583 -12.785 1.00 91.31 106 ALA A O 1
ATOM 832 N N . GLU A 1 107 ? 10.322 -11.964 -11.396 1.00 88.31 107 GLU A N 1
ATOM 833 C CA . GLU A 1 107 ? 10.432 -12.810 -10.224 1.00 88.31 107 GLU A CA 1
ATOM 834 C C . GLU A 1 107 ? 9.540 -12.186 -9.164 1.00 88.31 107 GLU A C 1
ATOM 836 O O . GLU A 1 107 ? 9.425 -10.958 -9.083 1.00 88.31 107 GLU A O 1
ATOM 841 N N . ARG A 1 108 ? 8.890 -13.014 -8.342 1.00 81.38 108 ARG A N 1
ATOM 842 C CA . ARG A 1 108 ? 8.390 -12.474 -7.082 1.00 81.38 108 ARG A CA 1
ATOM 843 C C . ARG A 1 108 ? 9.616 -11.937 -6.378 1.00 81.38 108 ARG A C 1
ATOM 845 O O . ARG A 1 108 ? 10.524 -12.716 -6.090 1.00 81.38 108 ARG A O 1
ATOM 852 N N . ALA A 1 109 ? 9.644 -10.633 -6.123 1.00 66.81 109 ALA A N 1
ATOM 853 C CA . ALA A 1 109 ? 10.622 -10.092 -5.208 1.00 66.81 109 ALA A CA 1
ATOM 854 C C . ALA A 1 109 ? 10.525 -10.955 -3.945 1.00 66.81 109 ALA A C 1
ATOM 856 O O . ALA A 1 109 ? 9.464 -11.002 -3.315 1.00 66.81 109 ALA A O 1
ATOM 857 N N . ALA A 1 110 ? 11.590 -11.703 -3.622 1.00 50.91 110 ALA A N 1
ATOM 858 C CA . ALA A 1 110 ? 11.746 -12.258 -2.285 1.00 50.91 110 ALA A CA 1
ATOM 859 C C . ALA A 1 110 ? 11.544 -11.055 -1.387 1.00 50.91 110 ALA A C 1
ATOM 861 O O . ALA A 1 110 ? 12.285 -10.100 -1.579 1.00 50.91 110 ALA A O 1
ATOM 862 N N . SER A 1 111 ? 10.464 -11.045 -0.602 1.00 45.00 111 SER A N 1
ATOM 863 C CA . SER A 1 111 ? 9.883 -9.856 0.021 1.00 45.00 111 SER A CA 1
ATOM 864 C C . SER A 1 111 ? 10.969 -8.879 0.481 1.00 45.00 111 SER A C 1
ATOM 866 O O . SER A 1 111 ? 11.460 -8.959 1.599 1.00 45.00 111 SER A O 1
ATOM 868 N N . ASN A 1 112 ? 11.354 -7.979 -0.426 1.00 38.97 112 ASN A N 1
ATOM 869 C CA . ASN A 1 112 ? 12.233 -6.845 -0.182 1.00 38.97 112 ASN A CA 1
ATOM 870 C C . ASN A 1 112 ? 11.368 -5.633 0.177 1.00 38.97 112 ASN A C 1
ATOM 872 O O . ASN A 1 112 ? 11.873 -4.530 0.363 1.00 38.97 112 ASN A O 1
ATOM 876 N N . ALA A 1 113 ? 10.066 -5.860 0.405 1.00 38.38 113 ALA A N 1
ATOM 877 C CA . ALA A 1 113 ? 9.461 -5.318 1.602 1.00 38.38 113 ALA A CA 1
ATOM 878 C C . ALA A 1 113 ? 10.367 -5.723 2.765 1.00 38.38 113 ALA A C 1
ATOM 880 O O . ALA A 1 113 ? 10.225 -6.805 3.333 1.00 38.38 113 ALA A O 1
ATOM 881 N N . SER A 1 114 ? 11.336 -4.863 3.082 1.00 33.50 114 SER A N 1
ATOM 882 C CA . SER A 1 114 ? 12.033 -4.918 4.349 1.00 33.50 114 SER A CA 1
ATOM 883 C C . SER A 1 114 ? 10.995 -5.278 5.416 1.00 33.50 114 SER A C 1
ATOM 885 O O . SER A 1 114 ? 9.921 -4.658 5.444 1.00 33.50 114 SER A O 1
ATOM 887 N N . PRO A 1 115 ? 11.281 -6.219 6.327 1.00 41.28 115 PRO A N 1
ATOM 888 C CA . PRO A 1 115 ? 10.432 -6.461 7.492 1.00 41.28 115 PRO A CA 1
ATOM 889 C C . PRO A 1 115 ? 10.142 -5.174 8.302 1.00 41.28 115 PRO A C 1
ATOM 891 O O . PRO A 1 115 ? 9.270 -5.160 9.165 1.00 41.28 115 PRO A O 1
ATOM 894 N N . SER A 1 116 ? 10.819 -4.062 7.989 1.00 39.12 116 SER A N 1
ATOM 895 C CA . SER A 1 116 ? 1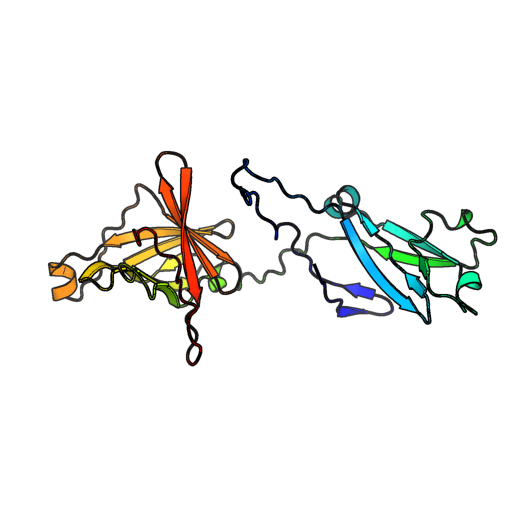0.584 -2.716 8.502 1.00 39.12 116 SER A CA 1
ATOM 896 C C . SER A 1 116 ? 9.500 -1.873 7.799 1.00 39.12 116 SER A C 1
ATOM 898 O O . SER A 1 116 ? 9.238 -0.780 8.282 1.00 39.12 116 SER A O 1
ATOM 900 N N . MET A 1 117 ? 8.820 -2.321 6.733 1.00 49.47 117 MET A N 1
ATOM 901 C CA . MET A 1 117 ? 7.571 -1.663 6.269 1.00 49.47 117 MET A CA 1
ATOM 902 C C . MET A 1 117 ? 6.307 -2.496 6.508 1.00 49.47 117 MET A C 1
ATOM 904 O O . MET A 1 117 ? 5.241 -1.911 6.675 1.00 49.47 117 MET A O 1
ATOM 908 N N . GLY A 1 118 ? 6.413 -3.827 6.608 1.00 66.50 118 GLY A N 1
ATOM 909 C CA . GLY A 1 118 ? 5.252 -4.709 6.813 1.00 66.50 118 GLY A CA 1
ATOM 910 C C . GLY A 1 118 ? 4.547 -4.516 8.162 1.00 66.50 118 GLY A C 1
ATOM 911 O O . GLY A 1 118 ? 3.324 -4.530 8.219 1.00 66.50 118 GLY A O 1
ATOM 912 N N . ALA A 1 119 ? 5.306 -4.274 9.236 1.00 75.81 119 ALA A N 1
ATOM 913 C CA . ALA A 1 119 ? 4.757 -3.994 10.567 1.00 75.81 119 ALA A CA 1
ATOM 914 C C . ALA A 1 119 ? 5.054 -2.565 11.033 1.00 75.81 119 ALA A C 1
ATOM 916 O O . ALA A 1 119 ? 4.148 -1.848 11.452 1.00 75.81 119 ALA A O 1
ATOM 917 N N . ALA A 1 120 ? 6.304 -2.104 10.910 1.00 83.19 120 ALA A N 1
ATOM 918 C CA . ALA A 1 120 ? 6.662 -0.761 11.374 1.00 83.19 120 ALA A CA 1
ATOM 919 C C . ALA A 1 120 ? 5.979 0.354 10.561 1.00 83.19 120 ALA A C 1
ATOM 921 O O . ALA A 1 120 ? 5.850 1.473 11.048 1.00 83.19 120 ALA A O 1
ATOM 922 N N . GLY A 1 121 ? 5.461 0.051 9.364 1.00 86.94 121 GLY A N 1
ATOM 923 C CA . GLY A 1 121 ? 4.658 0.988 8.585 1.00 86.94 121 GLY A CA 1
ATOM 924 C C . GLY A 1 121 ? 3.386 1.452 9.305 1.00 86.94 121 GLY A C 1
ATOM 925 O O . GLY A 1 121 ? 2.962 2.585 9.093 1.00 86.94 121 GLY A O 1
ATOM 926 N N . PHE A 1 122 ? 2.819 0.639 10.203 1.00 92.88 122 PHE A N 1
ATOM 927 C CA . PHE A 1 122 ? 1.663 1.025 11.021 1.00 92.88 122 PHE A CA 1
ATOM 928 C C . PHE A 1 122 ? 2.015 2.054 12.103 1.00 92.88 122 PHE A C 1
ATOM 930 O O . PHE A 1 122 ? 1.133 2.767 12.571 1.00 92.88 122 PHE A O 1
ATOM 937 N N . GLN A 1 123 ? 3.288 2.173 12.492 1.00 93.88 123 GLN A N 1
ATOM 938 C CA . GLN A 1 123 ? 3.711 3.096 13.542 1.00 93.88 123 GLN A CA 1
ATOM 939 C C . GLN A 1 123 ? 3.420 4.555 13.170 1.00 93.88 123 GLN A C 1
ATOM 941 O O . GLN A 1 123 ? 3.671 4.988 12.041 1.00 93.88 123 GLN A O 1
ATOM 946 N N . GLY A 1 124 ? 2.968 5.327 14.157 1.00 94.06 124 GLY A N 1
ATOM 947 C CA . GLY A 1 124 ? 2.743 6.764 14.056 1.00 94.06 124 GLY A CA 1
ATOM 948 C C . GLY A 1 124 ? 1.305 7.170 14.353 1.00 94.06 124 GLY A C 1
ATOM 949 O O . GLY A 1 124 ? 0.493 6.366 14.805 1.00 94.06 124 GLY A O 1
ATOM 950 N N . ASP A 1 125 ? 1.026 8.441 14.092 1.00 95.56 125 ASP A N 1
ATOM 951 C CA . ASP A 1 125 ? -0.281 9.049 14.302 1.00 95.56 125 ASP A CA 1
ATOM 952 C C . ASP A 1 125 ? -1.067 9.080 12.990 1.00 95.56 125 ASP A C 1
ATOM 954 O O . ASP A 1 125 ? -0.562 9.520 11.950 1.00 95.56 125 ASP A O 1
ATOM 958 N N . TRP A 1 126 ? -2.320 8.655 13.058 1.00 97.25 126 TRP A N 1
ATOM 959 C CA . TRP A 1 126 ? -3.236 8.541 11.933 1.00 97.25 126 TRP A CA 1
ATOM 960 C C . TRP A 1 126 ? -4.532 9.236 12.287 1.00 97.25 126 TRP A C 1
ATOM 962 O O . TRP A 1 126 ? -5.098 8.973 13.342 1.00 97.25 126 TRP A O 1
ATOM 972 N N . VAL A 1 127 ? -4.992 10.140 11.431 1.00 96.31 127 VAL A N 1
ATOM 973 C CA . VAL A 1 127 ? -6.143 10.985 11.740 1.00 96.31 127 VAL A CA 1
ATOM 974 C C . VAL A 1 127 ? -7.058 11.147 10.536 1.00 96.31 127 VAL A C 1
ATOM 976 O O . VAL A 1 127 ? -6.613 11.248 9.393 1.00 96.31 127 VAL A O 1
ATOM 979 N N . TYR A 1 128 ? -8.347 11.194 10.815 1.00 95.06 128 TYR A N 1
ATOM 980 C CA . TYR A 1 128 ? -9.414 11.551 9.901 1.00 95.06 128 TYR A CA 1
ATOM 981 C C . TYR A 1 128 ? -10.157 12.749 10.476 1.00 95.06 128 TYR A C 1
ATOM 983 O O . TYR A 1 128 ? -10.341 12.857 11.690 1.00 95.06 128 TYR A O 1
ATOM 991 N N . GLN A 1 129 ? -10.573 13.662 9.604 1.00 93.06 129 GLN A N 1
ATOM 992 C CA . GLN A 1 129 ? -11.305 14.847 10.016 1.00 93.06 129 GLN A CA 1
ATOM 993 C C . GLN A 1 129 ? -12.233 15.330 8.905 1.00 93.06 129 GLN A C 1
ATOM 995 O O . GLN A 1 129 ? -11.800 15.540 7.771 1.00 93.06 129 GLN A O 1
ATOM 1000 N N . GLN A 1 130 ? -13.480 15.611 9.271 1.00 90.19 130 GLN A N 1
ATOM 1001 C CA . GLN A 1 130 ? -14.436 16.329 8.440 1.00 90.19 130 GLN A CA 1
ATOM 1002 C C . GLN A 1 130 ? -14.442 17.829 8.732 1.00 90.19 130 GLN A C 1
ATOM 1004 O O . GLN A 1 130 ? -14.249 18.273 9.870 1.00 90.19 130 GLN A O 1
ATOM 1009 N N . THR A 1 131 ? -14.720 18.625 7.698 1.00 87.50 131 THR A N 1
ATOM 1010 C CA . THR A 1 131 ? -14.929 20.079 7.846 1.00 87.50 131 THR A CA 1
ATOM 1011 C C . THR A 1 131 ? -16.397 20.502 7.795 1.00 87.50 131 THR A C 1
ATOM 1013 O O . THR A 1 131 ? -16.700 21.636 8.161 1.00 87.50 131 THR A O 1
ATOM 1016 N N . CYS A 1 132 ? -17.303 19.600 7.409 1.00 83.94 132 CYS A N 1
ATOM 1017 C CA . CYS A 1 132 ? -18.743 19.835 7.291 1.00 83.94 132 CYS A CA 1
ATOM 1018 C C . CYS A 1 132 ? -19.560 18.973 8.271 1.00 83.94 132 CYS A C 1
ATOM 1020 O O . CYS A 1 132 ? -19.017 18.128 8.990 1.00 83.94 132 CYS A O 1
ATOM 1022 N N . GLY A 1 133 ? -20.879 19.195 8.304 1.00 84.44 133 GLY A N 1
ATOM 1023 C CA . GLY A 1 133 ? -21.835 18.351 9.023 1.00 84.44 133 GLY A CA 1
ATOM 1024 C C . GLY A 1 133 ? -21.556 18.241 10.525 1.00 84.44 133 GLY A C 1
ATOM 1025 O O . GLY A 1 133 ? -21.377 19.239 11.228 1.00 84.44 133 GLY A O 1
ATOM 1026 N N . TRP A 1 134 ? -21.516 17.008 11.030 1.00 84.25 134 TRP A N 1
ATOM 1027 C CA . TRP A 1 134 ? -21.203 16.715 12.433 1.00 84.25 134 TRP A CA 1
ATOM 1028 C C . TRP A 1 134 ? -19.719 16.893 12.776 1.00 84.25 134 TRP A C 1
ATOM 1030 O O . TRP A 1 134 ? -19.357 16.818 13.950 1.00 84.25 134 TRP A O 1
ATOM 1040 N N . ARG A 1 135 ? -18.866 17.191 11.782 1.00 89.12 135 ARG A N 1
ATOM 1041 C CA . ARG A 1 135 ? -17.415 17.338 11.943 1.00 89.12 135 ARG A CA 1
ATOM 1042 C C . ARG A 1 135 ? -16.822 16.104 12.620 1.00 89.12 135 ARG A C 1
ATOM 1044 O O . ARG A 1 135 ? -16.187 16.217 13.668 1.00 89.12 135 ARG A O 1
ATOM 1051 N N . HIS A 1 136 ? -17.106 14.936 12.048 1.00 92.81 136 HIS A N 1
ATOM 1052 C CA . HIS A 1 136 ? -16.547 13.664 12.493 1.00 92.81 136 HIS A CA 1
ATOM 1053 C C . HIS A 1 136 ? -15.019 13.727 12.470 1.00 92.81 136 HIS A C 1
ATOM 1055 O O . HIS A 1 136 ? -14.419 14.216 11.510 1.00 92.81 136 HIS A O 1
ATOM 1061 N N . ALA A 1 137 ? -14.396 13.268 13.543 1.00 93.00 137 ALA A N 1
ATOM 1062 C CA . ALA A 1 137 ? -12.964 13.167 13.697 1.00 93.00 137 ALA A CA 1
ATOM 1063 C C . ALA A 1 137 ? -12.642 11.848 14.390 1.00 93.00 137 ALA A C 1
ATOM 1065 O O . ALA A 1 137 ? -13.213 11.527 15.428 1.00 93.00 137 ALA A O 1
ATOM 1066 N N . ALA A 1 138 ? -11.696 11.116 13.821 1.00 96.69 138 ALA A N 1
ATOM 1067 C CA . ALA A 1 138 ? -11.227 9.859 14.373 1.00 96.69 138 ALA A CA 1
ATOM 1068 C C . ALA A 1 138 ? -9.707 9.797 14.265 1.00 96.69 138 ALA A C 1
ATOM 1070 O O . ALA A 1 138 ? -9.113 10.403 13.366 1.00 96.69 138 ALA A O 1
ATOM 1071 N N . GLY A 1 139 ? -9.057 9.066 15.158 1.00 97.06 139 GLY A N 1
ATOM 1072 C CA . GLY A 1 139 ? -7.620 8.888 15.084 1.00 97.06 139 GLY A CA 1
ATOM 1073 C C . GLY A 1 139 ? -7.109 7.698 15.868 1.00 97.06 139 GLY A C 1
ATOM 1074 O O . GLY A 1 139 ? -7.719 7.257 16.836 1.00 97.06 139 GLY A O 1
ATOM 1075 N N . VAL A 1 140 ? -5.953 7.200 15.436 1.00 97.81 140 VAL A N 1
ATOM 1076 C CA . VAL A 1 140 ? -5.180 6.193 16.159 1.00 97.81 140 VAL A CA 1
ATOM 1077 C C . VAL A 1 140 ? -3.716 6.609 16.230 1.00 97.81 140 VAL A C 1
ATOM 1079 O O . VAL A 1 140 ? -3.131 7.066 15.247 1.00 97.81 140 VAL A O 1
ATOM 1082 N N . SER A 1 141 ? -3.114 6.425 17.397 1.00 97.31 141 SER A N 1
ATOM 1083 C CA . SER A 1 141 ? -1.683 6.609 17.633 1.00 97.31 141 SER A CA 1
ATOM 1084 C C . SER A 1 141 ? -1.080 5.250 17.937 1.00 97.31 141 SER A C 1
ATOM 1086 O O . SER A 1 141 ? -1.435 4.634 18.937 1.00 97.31 141 SER A O 1
ATOM 1088 N N . LEU A 1 142 ? -0.184 4.771 17.075 1.00 97.38 142 LEU A N 1
ATOM 1089 C CA . LEU A 1 142 ? 0.316 3.398 17.096 1.00 97.38 142 LEU A CA 1
ATOM 1090 C C . LEU A 1 142 ? 1.814 3.348 17.403 1.00 97.38 142 LEU A C 1
ATOM 1092 O O . LEU A 1 142 ? 2.636 3.960 16.715 1.00 97.38 142 LEU A O 1
ATOM 1096 N N . LYS A 1 143 ? 2.178 2.540 18.397 1.00 96.00 143 LYS A N 1
ATOM 1097 C CA . LYS A 1 143 ? 3.545 2.091 18.672 1.00 96.00 143 LYS A CA 1
ATOM 1098 C C . LYS A 1 143 ? 3.657 0.638 18.248 1.00 96.00 143 LYS A C 1
ATOM 1100 O O . LYS A 1 143 ? 2.902 -0.200 18.730 1.00 96.00 143 LYS A O 1
ATOM 1105 N N . VAL A 1 144 ? 4.599 0.342 17.359 1.00 94.19 144 VAL A N 1
ATOM 1106 C CA . VAL A 1 144 ? 4.802 -1.015 16.847 1.00 94.19 144 VAL A CA 1
ATOM 1107 C C . VAL A 1 144 ? 6.096 -1.587 17.398 1.00 94.19 144 VAL A C 1
ATOM 1109 O O . VAL A 1 144 ? 7.142 -0.942 17.347 1.00 94.19 144 VAL A O 1
ATOM 1112 N N . ARG A 1 145 ? 6.027 -2.814 17.910 1.00 89.88 145 ARG A N 1
ATOM 1113 C CA . ARG A 1 145 ? 7.184 -3.574 18.375 1.00 89.88 145 ARG A CA 1
ATOM 1114 C C . ARG A 1 145 ? 6.923 -5.064 18.194 1.00 89.88 145 ARG A C 1
ATOM 1116 O O . ARG A 1 145 ? 5.870 -5.549 18.588 1.00 89.88 145 ARG A O 1
ATOM 1123 N N . ASP A 1 146 ? 7.880 -5.777 17.604 1.00 86.94 146 ASP A N 1
ATOM 1124 C CA . ASP A 1 146 ? 7.853 -7.243 17.474 1.00 86.94 146 ASP A CA 1
ATOM 1125 C C . ASP A 1 146 ? 6.550 -7.786 16.844 1.00 86.94 146 ASP A C 1
ATOM 1127 O O . ASP A 1 146 ? 5.982 -8.777 17.293 1.00 86.94 146 ASP A O 1
ATOM 1131 N N . GLY A 1 147 ? 6.040 -7.098 15.812 1.00 85.56 147 GLY A N 1
ATOM 1132 C CA . GLY A 1 147 ? 4.799 -7.475 15.119 1.00 85.56 147 GLY A CA 1
ATOM 1133 C C . GLY A 1 147 ? 3.512 -7.184 15.899 1.00 85.56 147 GLY A C 1
ATOM 1134 O O . GLY A 1 147 ? 2.433 -7.541 15.439 1.00 85.56 147 GLY A O 1
ATOM 1135 N N . LYS A 1 148 ? 3.601 -6.513 17.049 1.00 93.88 148 LYS A N 1
ATOM 1136 C CA . LYS A 1 148 ? 2.459 -6.061 17.848 1.00 93.88 148 LYS A CA 1
ATOM 1137 C C . LYS A 1 148 ? 2.328 -4.550 17.780 1.00 93.88 148 LYS A C 1
ATOM 1139 O O . LYS A 1 148 ? 3.336 -3.844 17.699 1.00 93.88 148 LYS A O 1
ATOM 1144 N N . ALA A 1 149 ? 1.098 -4.058 17.843 1.00 95.94 149 ALA A N 1
ATOM 1145 C CA . ALA A 1 149 ? 0.809 -2.639 17.973 1.00 95.94 149 ALA A CA 1
ATOM 1146 C C . ALA A 1 149 ? 0.103 -2.360 19.301 1.00 95.94 149 ALA A C 1
ATOM 1148 O O . ALA A 1 149 ? -0.769 -3.116 19.721 1.00 95.94 149 ALA A O 1
ATOM 1149 N N . THR A 1 150 ? 0.467 -1.256 19.941 1.00 95.94 150 THR A N 1
ATOM 1150 C CA . THR A 1 150 ? -0.243 -0.701 21.095 1.00 95.94 150 THR A CA 1
ATOM 1151 C C . THR A 1 150 ? -0.406 0.799 20.925 1.00 95.94 150 THR A C 1
ATOM 1153 O O . THR A 1 150 ? 0.377 1.440 20.218 1.00 95.94 150 THR A O 1
ATOM 1156 N N . GLY A 1 151 ? -1.400 1.379 21.584 1.00 94.81 151 GLY A N 1
ATOM 1157 C CA . GLY A 1 151 ? -1.531 2.825 21.652 1.00 94.81 151 GLY A CA 1
ATOM 1158 C C . GLY A 1 151 ? -2.937 3.278 21.981 1.00 94.81 151 GLY A C 1
ATOM 1159 O O . GLY A 1 151 ? -3.614 2.640 22.782 1.00 94.81 151 GLY A O 1
ATOM 1160 N N . ASN A 1 152 ? -3.352 4.388 21.381 1.00 95.12 152 ASN A N 1
ATOM 1161 C CA . ASN A 1 152 ? -4.585 5.080 21.731 1.00 95.12 152 ASN A CA 1
ATOM 1162 C C . ASN A 1 152 ? -5.454 5.305 20.503 1.00 95.12 152 ASN A C 1
ATOM 1164 O O . ASN A 1 152 ? -4.938 5.444 19.392 1.00 95.12 152 ASN A O 1
ATOM 1168 N N . TRP A 1 153 ? -6.760 5.367 20.725 1.00 95.69 153 TRP A N 1
ATOM 1169 C CA . TRP A 1 153 ? -7.744 5.670 19.697 1.00 95.69 153 TRP A CA 1
ATOM 1170 C C . TRP A 1 153 ? -8.725 6.729 20.188 1.00 95.69 153 TRP A C 1
ATOM 1172 O O . TRP A 1 153 ? -8.938 6.888 21.393 1.00 95.69 153 TRP A O 1
ATOM 1182 N N . SER A 1 154 ? -9.321 7.440 19.241 1.00 94.44 154 SER A N 1
ATOM 1183 C CA . SER A 1 154 ? -10.471 8.301 19.472 1.00 94.44 154 SER A CA 1
ATOM 1184 C C . SER A 1 154 ? -11.383 8.301 18.256 1.00 94.44 154 SER A C 1
ATOM 1186 O O . SER A 1 154 ? -10.921 8.212 17.116 1.00 94.44 154 SER A O 1
ATOM 1188 N N . ASP A 1 155 ? -12.680 8.419 18.503 1.00 94.75 155 ASP A N 1
ATOM 1189 C CA . ASP A 1 155 ? -13.694 8.572 17.471 1.00 94.75 155 ASP A CA 1
ATOM 1190 C C . ASP A 1 155 ? -14.836 9.439 18.003 1.00 94.75 155 ASP A C 1
ATOM 1192 O O . ASP A 1 155 ? -15.447 9.132 19.025 1.00 94.75 155 ASP A O 1
ATOM 1196 N N . GLY A 1 156 ? -15.114 10.559 17.346 1.00 92.06 156 GLY A N 1
ATOM 1197 C CA . GLY A 1 156 ? -16.134 11.479 17.812 1.00 92.06 156 GLY A CA 1
ATOM 1198 C C . GLY A 1 156 ? -16.455 12.602 16.847 1.00 92.06 156 GLY A C 1
ATOM 1199 O O . GLY A 1 156 ? -16.015 12.663 15.708 1.00 92.06 156 GLY A O 1
ATOM 1200 N N . SER A 1 157 ? -17.260 13.541 17.309 1.00 90.75 157 SER A N 1
ATOM 1201 C CA . SER A 1 157 ? -17.790 14.637 16.509 1.00 90.75 157 SER A CA 1
ATOM 1202 C C . SER A 1 157 ? -17.450 15.981 17.135 1.00 90.75 157 SER A C 1
ATOM 1204 O O . SER A 1 157 ? -17.306 16.117 18.353 1.00 90.75 157 SER A O 1
ATOM 1206 N N . GLY A 1 158 ? -17.442 17.031 16.312 1.00 84.19 158 GLY A N 1
ATOM 1207 C CA . GLY A 1 158 ? -17.320 18.412 16.784 1.00 84.19 158 GLY A CA 1
ATOM 1208 C C . GLY A 1 158 ? -18.480 18.886 17.674 1.00 84.19 158 GLY A C 1
ATOM 1209 O O . GLY A 1 158 ? -18.486 20.049 18.069 1.00 84.19 158 GLY A O 1
ATOM 1210 N N . ARG A 1 159 ? -19.461 18.023 17.976 1.00 82.12 159 ARG A N 1
ATOM 1211 C CA . ARG A 1 159 ? -20.585 18.289 18.887 1.00 82.12 159 ARG A CA 1
ATOM 1212 C C . ARG A 1 159 ? -20.406 17.677 20.282 1.00 82.12 159 ARG A C 1
ATOM 1214 O O . ARG A 1 159 ? -21.350 17.691 21.062 1.00 82.12 159 ARG A O 1
ATOM 1221 N N . GLY A 1 160 ? -19.216 17.160 20.597 1.00 79.00 160 GLY A N 1
ATOM 1222 C CA . GLY A 1 160 ? -18.897 16.627 21.927 1.00 79.00 160 GLY A CA 1
ATOM 1223 C C . GLY A 1 160 ? -19.416 15.211 22.184 1.00 79.00 160 GLY A C 1
ATOM 1224 O O . GLY A 1 160 ? -19.471 14.788 23.331 1.00 79.00 160 GLY A O 1
ATOM 1225 N N . ILE A 1 161 ? -19.799 14.487 21.129 1.00 84.81 161 ILE A N 1
ATOM 1226 C CA . ILE A 1 161 ? -20.139 13.060 21.185 1.00 84.81 161 ILE A CA 1
ATOM 1227 C C . ILE A 1 161 ? -18.923 12.288 20.693 1.00 84.81 161 ILE A C 1
ATOM 1229 O O . ILE A 1 161 ? -18.438 12.603 19.606 1.00 84.81 161 ILE A O 1
ATOM 1233 N N . GLY A 1 162 ? -18.459 11.297 21.443 1.00 88.44 162 GLY A N 1
ATOM 1234 C CA . GLY A 1 162 ? -17.366 10.436 21.020 1.00 88.44 162 GLY A CA 1
ATOM 1235 C C . GLY A 1 162 ? -16.877 9.522 22.128 1.00 88.44 162 GLY A C 1
ATOM 1236 O O . GLY A 1 162 ? -17.269 9.658 23.287 1.00 88.44 162 GLY A O 1
ATOM 1237 N N . GLU A 1 163 ? -15.999 8.616 21.735 1.00 90.00 163 GLU A N 1
ATOM 1238 C CA . GLU A 1 163 ? -15.333 7.654 22.594 1.00 90.00 163 GLU A CA 1
ATOM 1239 C C . GLU A 1 163 ? -13.827 7.691 22.334 1.00 90.00 163 GLU A C 1
ATOM 1241 O O . GLU A 1 163 ? -13.343 8.159 21.298 1.00 90.00 163 GLU A O 1
ATOM 1246 N N . GLN A 1 164 ? -13.071 7.231 23.319 1.00 91.88 164 GLN A N 1
ATOM 1247 C CA . GLN A 1 164 ? -11.623 7.159 23.255 1.00 91.88 164 GLN A CA 1
ATOM 1248 C C . GLN A 1 164 ? -11.126 6.060 24.179 1.00 91.88 164 GLN A C 1
ATOM 1250 O O . GLN A 1 164 ? -11.835 5.617 25.085 1.00 91.88 164 GLN A O 1
ATOM 1255 N N . GLY A 1 165 ? -9.881 5.661 23.973 1.00 92.25 165 GLY A N 1
ATOM 1256 C CA . GLY A 1 165 ? -9.182 4.852 24.950 1.00 92.25 165 GLY A CA 1
ATOM 1257 C C . GLY A 1 165 ? -7.926 4.225 24.397 1.00 92.25 165 GLY A C 1
ATOM 1258 O O . GLY A 1 165 ? -7.152 4.856 23.668 1.00 92.25 165 GLY A O 1
ATOM 1259 N N . SER A 1 166 ? -7.707 2.971 24.773 1.00 93.69 166 SER A N 1
ATOM 1260 C CA . SER A 1 166 ? -6.507 2.215 24.429 1.00 93.69 166 SER A CA 1
ATOM 1261 C C . SER A 1 166 ? -6.802 1.163 23.368 1.00 93.69 166 SER A C 1
ATOM 1263 O O . SER A 1 166 ? -7.899 0.614 23.299 1.00 93.69 166 SER A O 1
ATOM 1265 N N . LEU A 1 167 ? -5.812 0.868 22.533 1.00 94.69 167 LEU A N 1
ATOM 1266 C CA . LEU A 1 167 ? -5.878 -0.197 21.540 1.00 94.69 167 LEU A CA 1
ATOM 1267 C C . LEU A 1 167 ? -4.638 -1.087 21.640 1.00 94.69 167 LEU A C 1
ATOM 1269 O O . LEU A 1 167 ? -3.527 -0.614 21.906 1.00 94.69 167 LEU A O 1
ATOM 1273 N N . GLN A 1 168 ? -4.826 -2.375 21.377 1.00 95.50 168 GLN A N 1
ATOM 1274 C CA . GLN A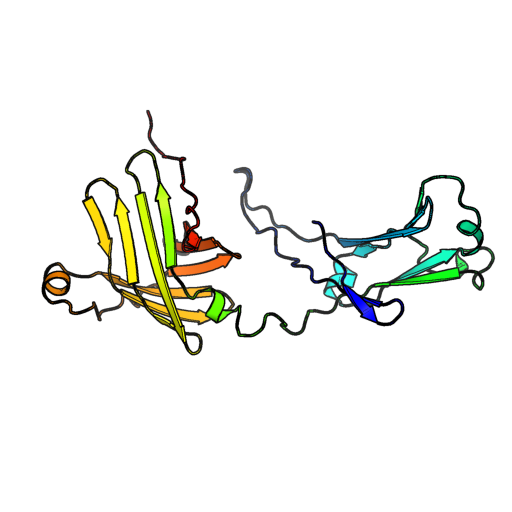 1 168 ? -3.738 -3.329 21.193 1.00 95.50 168 GLN A CA 1
ATOM 1275 C C . GLN A 1 168 ? -4.053 -4.270 20.038 1.00 95.50 168 GLN A C 1
ATOM 1277 O O . GLN A 1 168 ? -5.217 -4.521 19.738 1.00 95.50 168 GLN A O 1
ATOM 1282 N N . GLY A 1 169 ? -3.032 -4.818 19.393 1.00 95.06 169 GLY A N 1
ATOM 1283 C CA . GLY A 1 169 ? -3.262 -5.705 18.268 1.00 95.06 169 GLY A CA 1
ATOM 1284 C C . GLY A 1 169 ? -2.033 -6.434 17.766 1.00 95.06 169 GLY A C 1
ATOM 1285 O O . GLY A 1 169 ? -0.894 -6.109 18.111 1.00 95.06 169 GLY A O 1
ATOM 1286 N N . ASP A 1 170 ? -2.295 -7.411 16.910 1.00 94.25 170 ASP A N 1
ATOM 1287 C CA . ASP A 1 170 ? -1.288 -8.218 16.233 1.00 94.25 170 ASP A CA 1
ATOM 1288 C C . ASP A 1 170 ? -1.272 -7.894 14.741 1.00 94.25 170 ASP A C 1
ATOM 1290 O O . ASP A 1 170 ? -2.318 -7.786 14.091 1.00 94.25 170 ASP A O 1
ATOM 1294 N N . ILE A 1 171 ? -0.069 -7.768 14.188 1.00 91.44 171 ILE A N 1
ATOM 1295 C CA . ILE A 1 171 ? 0.151 -7.550 12.764 1.00 91.44 171 ILE A CA 1
ATOM 1296 C C . ILE A 1 171 ? 0.460 -8.897 12.122 1.00 91.44 171 ILE A C 1
ATOM 1298 O O . ILE A 1 171 ? 1.484 -9.521 12.402 1.00 91.44 171 ILE A O 1
ATOM 1302 N N . ARG A 1 172 ? -0.430 -9.341 11.238 1.00 88.31 172 ARG A N 1
ATOM 1303 C CA . ARG A 1 172 ? -0.284 -10.581 10.469 1.00 88.31 172 ARG A CA 1
ATOM 1304 C C . ARG A 1 172 ? -0.889 -10.399 9.087 1.00 88.31 172 ARG A C 1
ATOM 1306 O O . ARG A 1 172 ? -1.868 -9.672 8.928 1.00 88.31 172 ARG A O 1
ATOM 1313 N N . ASP A 1 173 ? -0.278 -11.025 8.089 1.00 81.19 173 ASP A N 1
ATOM 1314 C CA . ASP A 1 173 ? -0.742 -10.983 6.695 1.00 81.19 173 ASP A CA 1
ATOM 1315 C C . ASP A 1 173 ? -0.944 -9.551 6.157 1.00 81.19 173 ASP A C 1
ATOM 1317 O O . ASP A 1 173 ? -1.889 -9.264 5.426 1.00 81.19 173 ASP A O 1
ATOM 1321 N N . GLY A 1 174 ? -0.075 -8.619 6.574 1.00 81.69 174 GLY A N 1
ATOM 1322 C CA . GLY A 1 174 ? -0.130 -7.208 6.167 1.00 81.69 174 GLY A CA 1
ATOM 1323 C C . GLY A 1 174 ? -1.272 -6.391 6.784 1.00 81.69 174 GLY A C 1
ATOM 1324 O O . GLY A 1 174 ? -1.482 -5.249 6.379 1.00 81.69 174 GLY A O 1
ATOM 1325 N N . LYS A 1 175 ? -2.002 -6.944 7.761 1.00 90.81 175 LYS A N 1
ATOM 1326 C CA . LYS A 1 175 ? -3.100 -6.276 8.473 1.00 90.81 175 LYS A CA 1
ATOM 1327 C C . LYS A 1 175 ? -2.795 -6.177 9.959 1.00 90.81 175 LYS A C 1
ATOM 1329 O O . LYS A 1 175 ? -2.252 -7.113 10.543 1.00 90.81 175 LYS A O 1
ATOM 1334 N N . LEU A 1 176 ? -3.196 -5.071 10.574 1.00 95.75 176 LEU A N 1
ATOM 1335 C CA . LEU A 1 176 ? -3.227 -4.935 12.028 1.00 95.75 176 LEU A CA 1
ATOM 1336 C C . LEU A 1 176 ? -4.623 -5.314 12.517 1.00 95.75 176 LEU A C 1
ATOM 1338 O O . LEU A 1 176 ? -5.565 -4.593 12.216 1.00 95.75 176 LEU A O 1
ATOM 1342 N N . TYR A 1 177 ? -4.752 -6.409 13.262 1.00 95.12 177 TYR A N 1
ATOM 1343 C CA . TYR A 1 177 ? -5.999 -6.787 13.931 1.00 95.12 177 TYR A CA 1
ATOM 1344 C C . TYR A 1 177 ? -6.013 -6.153 15.315 1.00 95.12 177 TYR A C 1
ATOM 1346 O O . TYR A 1 177 ? -5.168 -6.494 16.144 1.00 95.12 177 TYR A O 1
ATOM 1354 N N . ALA A 1 178 ? -6.921 -5.208 15.533 1.00 95.94 178 ALA A N 1
ATOM 1355 C CA . ALA A 1 178 ? -6.949 -4.362 16.713 1.00 95.94 178 ALA A CA 1
ATOM 1356 C C . ALA A 1 178 ? -8.147 -4.680 17.607 1.00 95.94 178 ALA A C 1
ATOM 1358 O O . ALA A 1 178 ? -9.266 -4.890 17.145 1.00 95.94 178 ALA A O 1
ATOM 1359 N N . HIS A 1 179 ? -7.874 -4.659 18.903 1.00 95.31 179 HIS A N 1
ATOM 1360 C CA . HIS A 1 179 ? -8.833 -4.767 19.983 1.00 95.31 179 HIS A CA 1
ATOM 1361 C C . HIS A 1 179 ? -8.840 -3.451 20.745 1.00 95.31 179 HIS A C 1
ATOM 1363 O O . HIS A 1 179 ? -7.775 -2.922 21.089 1.00 95.31 179 HIS A O 1
ATOM 1369 N N . PHE A 1 180 ? -10.035 -2.941 21.011 1.00 93.69 180 PHE A N 1
ATOM 1370 C CA . PHE A 1 180 ? -10.227 -1.654 21.658 1.00 93.69 180 PHE A CA 1
ATOM 1371 C C . PHE A 1 180 ? -10.646 -1.820 23.110 1.00 93.69 180 PHE A C 1
ATOM 1373 O O . PHE A 1 180 ? -11.288 -2.793 23.505 1.00 93.69 180 PHE A O 1
ATOM 1380 N N . CYS A 1 181 ? -10.239 -0.841 23.898 1.00 92.06 181 CYS A N 1
ATOM 1381 C CA . CYS A 1 181 ? -10.635 -0.635 25.272 1.00 92.06 181 CYS A CA 1
ATOM 1382 C C . CYS A 1 181 ? -11.124 0.808 25.3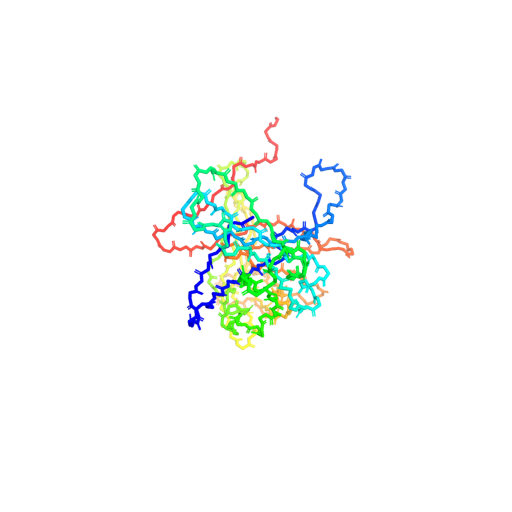61 1.00 92.06 181 CYS A C 1
ATOM 1384 O O . CYS A 1 181 ? -10.352 1.726 25.065 1.00 92.06 181 CYS A O 1
ATOM 1386 N N . THR A 1 182 ? -12.394 0.999 25.703 1.00 90.50 182 THR A N 1
ATOM 1387 C CA . THR A 1 182 ? -13.003 2.326 25.847 1.00 90.50 182 THR A CA 1
ATOM 1388 C C . THR A 1 182 ? -12.815 2.813 27.275 1.00 90.50 182 THR A C 1
ATOM 1390 O O . THR A 1 182 ? -13.158 2.097 28.217 1.00 90.50 182 THR A O 1
ATOM 1393 N N . ASP A 1 183 ? -12.275 4.018 27.442 1.00 86.56 183 ASP A N 1
ATOM 1394 C CA . ASP A 1 183 ? -12.083 4.603 28.766 1.00 86.56 183 ASP A CA 1
ATOM 1395 C C . ASP A 1 183 ? -13.439 4.910 29.421 1.00 86.56 183 ASP A C 1
ATOM 1397 O O . ASP A 1 183 ? -14.335 5.493 28.804 1.00 86.56 183 ASP A O 1
ATOM 1401 N N . SER A 1 184 ? -13.581 4.562 30.701 1.00 80.38 184 SER A N 1
ATOM 1402 C CA . SER A 1 184 ? -14.692 5.039 31.524 1.00 80.38 184 SER A CA 1
ATOM 1403 C C . SER A 1 184 ? -14.413 6.454 32.060 1.00 80.38 184 SER A C 1
ATOM 1405 O O . SER A 1 184 ? -13.248 6.848 32.198 1.00 80.38 184 SER A O 1
ATOM 1407 N N . PRO A 1 185 ? -15.447 7.227 32.444 1.00 77.19 185 PRO A N 1
ATOM 1408 C CA . PRO A 1 185 ? -15.257 8.535 33.076 1.00 77.19 185 PRO A CA 1
ATOM 1409 C C . PRO A 1 185 ? -14.319 8.496 34.297 1.00 77.19 185 PRO A C 1
ATOM 1411 O O . PRO A 1 185 ? -13.530 9.415 34.515 1.00 77.19 185 PRO A O 1
ATOM 1414 N N . GLU A 1 186 ? -14.364 7.417 35.080 1.00 73.50 186 GLU A N 1
ATOM 1415 C CA . GLU A 1 186 ? -13.515 7.209 36.257 1.00 73.50 186 GLU A CA 1
ATOM 1416 C C . GLU A 1 186 ? -12.048 6.942 35.884 1.00 73.50 186 GLU A C 1
ATOM 1418 O O . GLU A 1 186 ? -11.134 7.416 36.563 1.00 73.50 186 GLU A O 1
ATOM 1423 N N . GLN A 1 187 ? -11.807 6.210 34.794 1.00 74.06 187 GLN A N 1
ATOM 1424 C CA . GLN A 1 187 ? -10.463 5.948 34.266 1.00 74.06 187 GLN A CA 1
ATOM 1425 C C . GLN A 1 187 ? -9.824 7.227 33.722 1.00 74.06 187 GLN A C 1
ATOM 1427 O O . GLN A 1 187 ? -8.685 7.545 34.064 1.00 74.06 187 GLN A O 1
ATOM 1432 N N . MET A 1 188 ? -10.600 8.028 32.986 1.00 68.31 188 MET A N 1
ATOM 1433 C CA . MET A 1 188 ? -10.167 9.346 32.516 1.00 68.31 188 MET A CA 1
ATOM 1434 C C . MET A 1 188 ? -9.810 10.289 33.674 1.00 68.31 188 MET A C 1
ATOM 1436 O O . MET A 1 188 ? -8.865 11.066 33.567 1.00 68.31 188 MET A O 1
ATOM 1440 N N . ALA A 1 189 ? -10.542 10.217 34.791 1.00 69.50 189 ALA A N 1
ATOM 1441 C CA . ALA A 1 189 ? -10.284 11.038 35.975 1.00 69.50 189 ALA A CA 1
ATOM 1442 C C . ALA A 1 189 ? -9.060 10.583 36.791 1.00 69.50 189 ALA A C 1
ATOM 1444 O O . ALA A 1 189 ? -8.525 11.368 37.574 1.00 69.50 189 ALA A O 1
ATOM 1445 N N . SER A 1 190 ? -8.633 9.327 36.635 1.00 70.00 190 SER A N 1
ATOM 1446 C CA . SER A 1 190 ? -7.555 8.713 37.422 1.00 70.00 190 SER A CA 1
ATOM 1447 C C . SER A 1 190 ? -6.246 8.509 36.654 1.00 70.00 190 SER A C 1
ATOM 1449 O O . SER A 1 190 ? -5.282 8.035 37.251 1.00 70.00 190 SER A O 1
ATOM 1451 N N . ASP A 1 191 ? -6.194 8.880 35.368 1.00 66.19 191 ASP A N 1
ATOM 1452 C CA . ASP A 1 191 ? -5.049 8.652 34.463 1.00 66.19 191 ASP A CA 1
ATOM 1453 C C . ASP A 1 191 ? -4.626 7.168 34.395 1.00 66.19 191 ASP A C 1
ATOM 1455 O O . ASP A 1 191 ? -3.471 6.813 34.152 1.00 66.19 191 ASP A O 1
ATOM 1459 N N . VAL A 1 192 ? -5.584 6.268 34.639 1.00 72.19 192 VAL A N 1
ATOM 1460 C CA . VAL A 1 192 ? -5.397 4.822 34.515 1.00 72.19 192 VAL A CA 1
ATOM 1461 C C . VAL A 1 192 ? -5.946 4.400 33.163 1.00 72.19 192 VAL A C 1
ATOM 1463 O O . VAL A 1 192 ? -7.155 4.412 32.948 1.00 72.19 192 VAL A O 1
ATOM 1466 N N . GLY A 1 193 ? -5.058 3.996 32.255 1.00 66.31 193 GLY A N 1
ATOM 1467 C CA . GLY A 1 193 ? -5.461 3.486 30.946 1.00 66.31 193 GLY A CA 1
ATOM 1468 C C . GLY A 1 193 ? -6.344 2.239 31.055 1.00 66.31 193 GLY A C 1
ATOM 1469 O O . GLY A 1 193 ? -6.117 1.369 31.901 1.00 66.31 193 GLY A O 1
ATOM 1470 N N . CYS A 1 194 ? -7.342 2.144 30.179 1.00 76.00 194 CYS A N 1
ATOM 1471 C CA . CYS A 1 194 ? -8.231 0.993 30.093 1.00 76.00 194 CYS A CA 1
ATOM 1472 C C . CYS A 1 194 ? -7.454 -0.313 29.800 1.00 76.00 194 CYS A C 1
ATOM 1474 O O . CYS A 1 194 ? -6.631 -0.374 28.885 1.00 76.00 194 CYS A O 1
ATOM 1476 N N . THR A 1 195 ? -7.725 -1.375 30.573 1.00 78.88 195 THR A N 1
ATOM 1477 C CA . THR A 1 195 ? -7.061 -2.694 30.457 1.00 78.88 195 THR A CA 1
ATOM 1478 C C . THR A 1 195 ? -7.977 -3.834 29.992 1.00 78.88 195 THR A C 1
ATOM 1480 O O . THR A 1 195 ? -7.488 -4.909 29.644 1.00 78.88 195 THR A O 1
ATOM 1483 N N . ASN A 1 196 ? -9.293 -3.613 29.955 1.00 86.31 196 ASN A N 1
ATOM 1484 C CA . ASN A 1 196 ? -10.302 -4.583 29.520 1.00 86.31 196 ASN A CA 1
ATOM 1485 C C . ASN A 1 196 ? -10.579 -4.486 28.012 1.00 86.31 196 ASN A C 1
ATOM 1487 O O . ASN A 1 196 ? -11.584 -3.921 27.588 1.00 86.31 196 ASN A O 1
ATOM 1491 N N . PHE A 1 197 ? -9.678 -5.035 27.201 1.00 88.81 197 PHE A N 1
ATOM 1492 C CA . PHE A 1 197 ? -9.838 -5.055 25.747 1.00 88.81 197 PHE A CA 1
ATOM 1493 C C . PHE A 1 197 ? -10.959 -6.003 25.308 1.00 88.81 197 PHE A C 1
ATOM 1495 O O . PHE A 1 197 ? -10.989 -7.165 25.730 1.00 88.81 197 PHE A O 1
ATOM 1502 N N . ASP A 1 198 ? -11.830 -5.541 24.409 1.00 85.62 198 ASP A N 1
ATOM 1503 C CA . ASP A 1 198 ? -12.798 -6.417 23.752 1.00 85.62 198 ASP A CA 1
ATOM 1504 C C . ASP A 1 198 ? -12.069 -7.366 22.793 1.00 85.62 198 ASP A C 1
ATOM 1506 O O . ASP A 1 198 ? -11.490 -6.962 21.785 1.00 85.62 198 ASP A O 1
ATOM 1510 N N . THR A 1 199 ? -12.079 -8.652 23.136 1.00 85.19 199 THR A N 1
ATOM 1511 C CA . THR A 1 199 ? -11.444 -9.727 22.361 1.00 85.19 199 THR A CA 1
ATOM 1512 C C . THR A 1 199 ? -12.447 -10.561 21.570 1.00 85.19 199 THR A C 1
ATOM 1514 O O . THR A 1 199 ? -12.047 -11.497 20.877 1.00 85.19 199 THR A O 1
ATOM 1517 N N . THR A 1 200 ? -13.743 -10.242 21.654 1.00 82.12 200 THR A N 1
ATOM 1518 C CA . THR A 1 200 ? -14.804 -11.010 20.989 1.00 82.12 200 THR A CA 1
ATOM 1519 C C . THR A 1 200 ? -14.756 -10.840 19.475 1.00 82.12 200 THR A C 1
ATOM 1521 O O . THR A 1 200 ? -14.952 -11.808 18.737 1.00 82.12 200 THR A O 1
ATOM 1524 N N . GLN A 1 201 ? -14.447 -9.628 19.014 1.00 80.31 201 GLN A N 1
ATOM 1525 C CA . GLN A 1 201 ? -14.195 -9.297 17.619 1.00 80.31 201 GLN A CA 1
ATOM 1526 C C . GLN A 1 201 ? -13.020 -8.324 17.531 1.00 80.31 201 GLN A C 1
ATOM 1528 O O . GLN A 1 201 ? -12.731 -7.581 18.466 1.00 80.31 201 GLN A O 1
ATOM 1533 N N . ALA A 1 202 ? -12.303 -8.391 16.414 1.00 86.81 202 ALA A N 1
ATOM 1534 C CA . ALA A 1 202 ? -11.228 -7.466 16.108 1.00 86.81 202 ALA A CA 1
ATOM 1535 C C . ALA A 1 202 ? -11.638 -6.643 14.898 1.00 86.81 202 ALA A C 1
ATOM 1537 O O . ALA A 1 202 ? -12.001 -7.204 13.858 1.00 86.81 202 ALA A O 1
ATOM 1538 N N . ASP A 1 203 ? -11.477 -5.338 15.015 1.00 94.50 203 ASP A N 1
ATOM 1539 C CA . ASP A 1 203 ? -11.353 -4.495 13.843 1.00 94.50 203 ASP A CA 1
ATOM 1540 C C . ASP A 1 203 ? -10.028 -4.821 13.159 1.00 94.50 203 ASP A C 1
ATOM 1542 O O . ASP A 1 203 ? -9.119 -5.428 13.744 1.00 94.50 203 ASP A O 1
ATOM 1546 N N . TYR A 1 204 ? -9.871 -4.389 11.913 1.00 95.00 204 TYR A N 1
ATOM 1547 C CA . TYR A 1 204 ? -8.546 -4.408 11.318 1.00 95.00 204 TYR A CA 1
ATOM 1548 C C . TYR A 1 204 ? -8.227 -3.163 10.517 1.00 95.00 204 TYR A C 1
ATOM 1550 O O . TYR A 1 204 ? -9.093 -2.503 9.944 1.00 95.00 204 TYR A O 1
ATOM 1558 N N . PHE A 1 205 ? -6.930 -2.894 10.434 1.00 96.25 205 PHE A N 1
ATOM 1559 C CA . PHE A 1 205 ? -6.376 -1.819 9.643 1.00 96.25 205 PHE A CA 1
ATOM 1560 C C . PHE A 1 205 ? -5.547 -2.351 8.481 1.00 96.25 205 PHE A C 1
ATOM 1562 O O . PHE A 1 205 ? -4.783 -3.311 8.627 1.00 96.25 205 PHE A O 1
ATOM 1569 N N . VAL A 1 206 ? -5.667 -1.681 7.336 1.00 92.50 206 VAL A N 1
ATOM 1570 C CA . VAL A 1 206 ? -4.854 -1.935 6.143 1.00 92.50 206 VAL A CA 1
ATOM 1571 C C . VAL A 1 206 ? -4.034 -0.693 5.831 1.00 92.50 206 VAL A C 1
ATOM 1573 O O . VAL A 1 206 ? -4.581 0.382 5.576 1.00 92.50 206 VAL A O 1
ATOM 1576 N N . LEU A 1 207 ? -2.711 -0.845 5.840 1.00 88.38 207 LEU A N 1
ATOM 1577 C C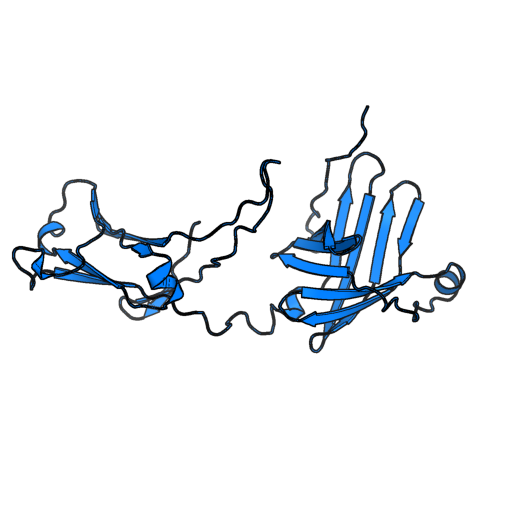A . LEU A 1 207 ? -1.785 0.220 5.478 1.00 88.38 207 LEU A CA 1
ATOM 1578 C C . LEU A 1 207 ? -1.714 0.366 3.953 1.00 88.38 207 LEU A C 1
ATOM 1580 O O . LEU A 1 207 ? -1.401 -0.589 3.245 1.00 88.38 207 LEU A O 1
ATOM 1584 N N . ARG A 1 208 ? -1.948 1.580 3.449 1.00 82.25 208 ARG A N 1
ATOM 1585 C CA . ARG A 1 208 ? -1.833 1.934 2.027 1.00 82.25 208 ARG A CA 1
ATOM 1586 C C . ARG A 1 208 ? -0.992 3.200 1.873 1.00 82.25 208 ARG A C 1
ATOM 1588 O O . ARG A 1 208 ? -1.508 4.294 1.675 1.00 82.25 208 ARG A O 1
ATOM 1595 N N . GLY A 1 209 ? 0.326 3.052 1.999 1.00 80.56 209 GLY A N 1
ATOM 1596 C CA . GLY A 1 209 ? 1.264 4.175 1.925 1.00 80.56 209 GLY A CA 1
ATOM 1597 C C . GLY A 1 209 ? 1.113 5.139 3.108 1.00 80.56 209 GLY A C 1
ATOM 1598 O O . GLY A 1 209 ? 1.488 4.813 4.234 1.00 80.56 209 GLY A O 1
ATOM 1599 N N . ASP A 1 210 ? 0.588 6.337 2.849 1.00 82.25 210 ASP A N 1
ATOM 1600 C CA . ASP A 1 210 ? 0.294 7.371 3.852 1.00 82.25 210 ASP A CA 1
ATOM 1601 C C . ASP A 1 210 ? -1.176 7.382 4.310 1.00 82.25 210 ASP A C 1
ATOM 1603 O O . ASP A 1 210 ? -1.597 8.288 5.038 1.00 82.25 210 ASP A O 1
ATOM 1607 N N . GLN A 1 211 ? -1.931 6.347 3.937 1.00 89.62 211 GLN A N 1
ATOM 1608 C CA . GLN A 1 211 ? -3.301 6.097 4.370 1.00 89.62 211 GLN A CA 1
ATOM 1609 C C . GLN A 1 211 ? -3.404 4.819 5.205 1.00 89.62 211 GLN A C 1
ATOM 1611 O O . GLN A 1 211 ? -2.670 3.852 4.986 1.00 89.62 211 GLN A O 1
ATOM 1616 N N . LEU A 1 212 ? -4.355 4.811 6.134 1.00 94.25 212 LEU A N 1
ATOM 1617 C CA . LEU A 1 212 ? -4.693 3.665 6.965 1.00 94.25 212 LEU A CA 1
ATOM 1618 C C . LEU A 1 212 ? -6.205 3.449 6.908 1.00 94.25 212 LEU A C 1
ATOM 1620 O O . LEU A 1 212 ? -6.976 4.231 7.460 1.00 94.25 212 LEU A O 1
ATOM 1624 N N . ASP A 1 213 ? -6.632 2.406 6.204 1.00 95.38 213 ASP A N 1
ATOM 1625 C CA . ASP A 1 213 ? -8.048 2.057 6.114 1.00 95.38 213 ASP A CA 1
ATOM 1626 C C . ASP A 1 213 ? -8.462 1.273 7.357 1.00 95.38 213 ASP A C 1
ATOM 1628 O O . ASP A 1 213 ? -7.830 0.268 7.683 1.00 95.38 213 ASP A O 1
ATOM 1632 N N . TRP A 1 214 ? -9.532 1.711 8.011 1.00 96.81 214 TRP A N 1
ATOM 1633 C CA . TRP A 1 214 ? -10.114 1.079 9.189 1.00 96.81 214 TRP A CA 1
ATOM 1634 C C . TRP A 1 214 ? -11.354 0.279 8.785 1.00 96.81 214 TRP A C 1
ATOM 1636 O O . TRP A 1 214 ? -12.284 0.827 8.191 1.00 96.81 214 TRP A O 1
ATOM 1646 N N . TYR A 1 215 ? -11.361 -1.017 9.092 1.00 94.69 215 TYR A N 1
ATOM 1647 C CA . TYR A 1 215 ? -12.483 -1.922 8.876 1.00 94.69 215 TYR A CA 1
ATOM 1648 C C . TYR A 1 215 ? -13.079 -2.381 10.201 1.00 94.69 215 TYR A C 1
ATOM 1650 O O . TYR A 1 215 ? -12.350 -2.846 11.078 1.00 94.69 215 TYR A O 1
ATOM 1658 N N . GLN A 1 216 ? -14.403 -2.304 10.284 1.00 93.19 216 GLN A N 1
ATOM 1659 C CA . GLN A 1 216 ? -15.197 -2.724 11.434 1.00 93.19 216 GLN A CA 1
ATOM 1660 C C . GLN A 1 216 ? -16.021 -3.968 11.090 1.00 93.19 216 GLN A C 1
ATOM 1662 O O . GLN A 1 216 ? -16.445 -4.132 9.934 1.00 93.19 216 GLN A O 1
ATOM 1667 N N . PRO A 1 217 ? -16.285 -4.847 12.066 1.00 88.38 217 PRO A N 1
ATOM 1668 C CA . PRO A 1 217 ? -17.153 -5.985 11.859 1.00 88.38 217 PRO A CA 1
ATOM 1669 C C . PRO A 1 217 ? -18.613 -5.547 11.705 1.00 88.38 217 PRO A C 1
ATOM 1671 O O . PRO A 1 217 ? -19.158 -4.763 12.476 1.00 88.38 217 PRO A O 1
ATOM 1674 N N . TRP A 1 218 ? -19.278 -6.111 10.703 1.00 84.31 218 TRP A N 1
ATOM 1675 C CA . TRP A 1 218 ? -20.701 -5.946 10.439 1.00 84.31 218 TRP A CA 1
ATOM 1676 C C . TRP A 1 218 ? -21.323 -7.301 10.094 1.00 84.31 218 TRP A C 1
ATOM 1678 O O . TRP A 1 218 ? -21.233 -7.818 8.970 1.00 84.31 218 TRP A O 1
ATOM 1688 N N . GLY A 1 219 ? -21.949 -7.919 11.095 1.00 84.69 219 GLY A N 1
ATOM 1689 C CA . GLY A 1 219 ? -22.495 -9.269 10.983 1.00 84.69 219 GLY A CA 1
ATOM 1690 C C . GLY A 1 219 ? -21.400 -10.302 10.695 1.00 84.69 219 GLY A C 1
ATOM 1691 O O . GLY A 1 219 ? -20.582 -10.599 11.556 1.00 84.69 219 GLY A O 1
ATOM 1692 N N . LYS A 1 220 ? -21.401 -10.883 9.486 1.00 80.00 220 LYS A N 1
ATOM 1693 C CA . LYS A 1 220 ? -20.407 -11.890 9.044 1.00 80.00 220 LYS A CA 1
ATOM 1694 C C . LYS A 1 220 ? -19.287 -11.319 8.167 1.00 80.00 220 LYS A C 1
ATOM 1696 O O . LYS A 1 220 ? -18.469 -12.083 7.658 1.00 80.00 220 LYS A O 1
ATOM 1701 N N . LYS A 1 221 ? -19.293 -10.014 7.903 1.00 83.94 221 LYS A N 1
ATOM 1702 C CA . LYS A 1 221 ? -18.321 -9.346 7.031 1.00 83.94 221 LYS A CA 1
ATOM 1703 C C . LYS A 1 221 ? -17.636 -8.232 7.801 1.00 83.94 221 LYS A C 1
ATOM 1705 O O . LYS A 1 221 ? -18.155 -7.776 8.807 1.00 83.94 221 LYS A O 1
ATOM 1710 N N . ASN A 1 222 ? -16.503 -7.778 7.291 1.00 83.56 222 ASN A N 1
ATOM 1711 C CA . ASN A 1 222 ? -15.921 -6.516 7.713 1.00 83.56 222 ASN A CA 1
ATOM 1712 C C . ASN A 1 222 ? -16.201 -5.480 6.632 1.00 83.56 222 ASN A C 1
ATOM 1714 O O . ASN A 1 222 ? -16.061 -5.775 5.442 1.00 83.56 222 ASN A O 1
ATOM 1718 N N . VAL A 1 223 ? -16.620 -4.293 7.044 1.00 88.62 223 VAL A N 1
ATOM 1719 C CA . VAL A 1 223 ? -16.908 -3.166 6.158 1.00 88.62 223 VAL A CA 1
ATOM 1720 C C . VAL A 1 223 ? -15.921 -2.054 6.443 1.00 88.62 223 VAL A C 1
ATOM 1722 O O . VAL A 1 223 ? -15.523 -1.830 7.586 1.00 88.62 223 VAL A O 1
ATOM 1725 N N . LYS A 1 224 ? -15.486 -1.378 5.381 1.00 92.38 224 LYS A N 1
ATOM 1726 C CA . LYS A 1 224 ? -14.616 -0.219 5.517 1.00 92.38 224 LYS A CA 1
ATOM 1727 C C . LYS A 1 224 ? -15.401 0.897 6.196 1.00 92.38 224 LYS A C 1
ATOM 1729 O O . LYS A 1 224 ? -16.415 1.335 5.662 1.00 92.38 224 LYS A O 1
ATOM 1734 N N . TYR A 1 225 ? -14.906 1.342 7.341 1.00 92.88 225 TYR A N 1
ATOM 1735 C CA . TYR A 1 225 ? -15.484 2.433 8.109 1.00 92.88 225 TYR A CA 1
ATOM 1736 C C . TYR A 1 225 ? -14.914 3.778 7.649 1.00 92.88 225 TYR A C 1
ATOM 1738 O O . TYR A 1 225 ? -15.650 4.630 7.159 1.00 92.88 225 TYR A O 1
ATOM 1746 N N . LEU A 1 226 ? -13.588 3.949 7.721 1.00 94.12 226 LEU A N 1
ATOM 1747 C CA . LEU A 1 226 ? -12.904 5.206 7.396 1.00 94.12 226 LEU A CA 1
ATOM 1748 C C . LEU A 1 226 ? -11.546 4.969 6.724 1.00 94.12 226 LEU A C 1
ATOM 1750 O O . LEU A 1 226 ? -10.955 3.892 6.818 1.00 94.12 226 LEU A O 1
ATOM 1754 N N . THR A 1 227 ? -11.016 6.017 6.090 1.00 94.50 227 THR A N 1
ATOM 1755 C CA . THR A 1 227 ? -9.593 6.118 5.738 1.00 94.50 227 THR A CA 1
ATOM 1756 C C . THR A 1 227 ? -8.959 7.221 6.576 1.00 94.50 227 THR A C 1
ATOM 1758 O O . THR A 1 227 ? -9.308 8.392 6.440 1.00 94.50 227 THR A O 1
ATOM 1761 N N . LEU A 1 228 ? -8.015 6.844 7.433 1.00 95.31 228 LEU A N 1
ATOM 1762 C CA . LEU A 1 228 ? -7.197 7.762 8.214 1.00 95.31 228 LEU A CA 1
ATOM 1763 C C . LEU A 1 228 ? -5.956 8.167 7.408 1.00 95.31 228 LEU A C 1
ATOM 1765 O O . LEU A 1 228 ? -5.446 7.402 6.586 1.00 95.31 228 LEU A O 1
ATOM 1769 N N . HIS A 1 229 ? -5.425 9.353 7.680 1.00 92.94 229 HIS A N 1
ATOM 1770 C CA . HIS A 1 229 ? -4.230 9.888 7.035 1.00 92.94 229 HIS A CA 1
ATOM 1771 C C . HIS A 1 229 ? -3.095 10.048 8.035 1.00 92.94 229 HIS A C 1
ATOM 1773 O O . HIS A 1 229 ? -3.308 10.487 9.168 1.00 92.94 229 HIS A O 1
ATOM 1779 N N . ARG A 1 230 ? -1.868 9.745 7.606 1.00 91.19 230 ARG A N 1
ATOM 1780 C CA . ARG A 1 230 ? -0.690 9.928 8.454 1.00 91.19 230 ARG A CA 1
ATOM 1781 C C . ARG A 1 230 ? -0.535 11.401 8.836 1.00 91.19 230 ARG A C 1
ATOM 1783 O O . ARG A 1 230 ? -0.405 12.273 7.975 1.00 91.19 230 ARG A O 1
ATOM 1790 N N . LYS A 1 231 ? -0.470 11.677 10.135 1.00 89.56 231 LYS A N 1
ATOM 1791 C CA . LYS A 1 231 ? -0.154 13.005 10.656 1.00 89.56 231 LYS A CA 1
ATOM 1792 C C . LYS A 1 231 ? 1.355 13.222 10.571 1.00 89.56 231 LYS A C 1
ATOM 1794 O O . LYS A 1 231 ? 2.140 12.506 11.186 1.00 89.56 231 LYS A O 1
ATOM 1799 N N . ILE A 1 232 ? 1.765 14.223 9.797 1.00 84.81 232 ILE A N 1
ATOM 1800 C CA . ILE A 1 232 ? 3.172 14.588 9.607 1.00 84.81 232 ILE A CA 1
ATOM 1801 C C . ILE A 1 232 ? 3.363 16.012 10.119 1.00 84.81 232 ILE A C 1
ATOM 1803 O O . ILE A 1 232 ? 2.662 16.928 9.691 1.00 84.81 232 ILE A O 1
ATOM 1807 N N . ALA A 1 233 ? 4.318 16.206 11.030 1.00 80.44 233 ALA A N 1
ATOM 1808 C CA . ALA A 1 233 ? 4.627 17.523 11.576 1.00 80.44 233 ALA A CA 1
ATOM 1809 C C . ALA A 1 233 ? 4.912 18.536 10.451 1.00 80.44 233 ALA A C 1
ATOM 1811 O O . ALA A 1 233 ? 5.665 18.254 9.519 1.00 80.44 233 ALA A O 1
ATOM 1812 N N . GLY A 1 234 ? 4.276 19.707 10.522 1.00 78.75 234 GLY A N 1
ATOM 1813 C CA . GLY A 1 234 ? 4.408 20.763 9.513 1.00 78.75 234 GLY A CA 1
ATOM 1814 C C . GLY A 1 234 ? 3.633 20.533 8.210 1.00 78.75 234 GLY A C 1
ATOM 1815 O O . GLY A 1 234 ? 3.626 21.422 7.361 1.00 78.75 234 GLY A O 1
ATOM 1816 N N . LYS A 1 235 ? 2.948 19.393 8.038 1.00 79.62 235 LYS A N 1
ATOM 1817 C CA . LYS A 1 235 ? 2.045 19.154 6.904 1.00 79.62 235 LYS A CA 1
ATOM 1818 C C . LYS A 1 235 ? 0.591 19.202 7.353 1.00 79.62 235 LYS A C 1
ATOM 1820 O O . LYS A 1 235 ? 0.234 18.732 8.430 1.00 79.62 235 LYS A O 1
ATOM 1825 N N . ARG A 1 236 ? -0.261 19.759 6.494 1.00 81.44 236 ARG A N 1
ATOM 1826 C CA . ARG A 1 236 ? -1.709 19.743 6.695 1.00 81.44 236 ARG A CA 1
ATOM 1827 C C . ARG A 1 236 ? -2.243 18.337 6.415 1.00 81.44 236 ARG A C 1
ATOM 1829 O O . ARG A 1 236 ? -1.973 17.791 5.348 1.00 81.44 236 ARG A O 1
ATOM 1836 N N . THR A 1 237 ? -3.014 17.785 7.346 1.00 83.12 237 THR A N 1
ATOM 1837 C CA . THR A 1 237 ? -3.747 16.534 7.121 1.00 83.12 237 THR A CA 1
ATOM 1838 C C . THR A 1 237 ? -4.873 16.767 6.108 1.00 83.12 237 THR A C 1
ATOM 1840 O O . THR A 1 237 ? -5.561 17.791 6.209 1.00 83.12 237 THR A O 1
ATOM 1843 N N . PRO A 1 238 ? -5.091 15.847 5.152 1.00 88.50 238 PRO A N 1
ATOM 1844 C CA . PRO A 1 238 ? -6.299 15.837 4.337 1.00 88.50 238 PRO A CA 1
ATOM 1845 C C . PRO A 1 238 ? -7.574 15.872 5.188 1.00 88.50 238 PRO A C 1
ATOM 1847 O O . PRO A 1 238 ? -7.617 15.324 6.289 1.00 88.50 238 PRO A O 1
ATOM 1850 N N . THR A 1 239 ? -8.609 16.522 4.666 1.00 86.94 239 THR A N 1
ATOM 1851 C CA . THR A 1 239 ? -9.922 16.616 5.308 1.00 86.94 239 THR A CA 1
ATOM 1852 C C . THR A 1 239 ? -11.004 16.117 4.365 1.00 86.94 239 THR A C 1
ATOM 1854 O O . THR A 1 239 ? -10.939 16.412 3.170 1.00 86.94 239 THR A O 1
ATOM 1857 N N . ASP A 1 240 ? -12.009 15.422 4.894 1.00 85.06 240 ASP A N 1
ATOM 1858 C CA . ASP A 1 240 ? -13.183 15.020 4.119 1.00 85.06 240 ASP A CA 1
ATOM 1859 C C . ASP A 1 240 ? -14.259 16.118 4.170 1.00 85.06 240 ASP A C 1
ATOM 1861 O O . ASP A 1 240 ? -14.577 16.684 5.220 1.00 85.06 240 ASP A O 1
ATOM 1865 N N . ASN A 1 241 ? -14.798 16.438 2.999 1.00 84.44 241 ASN A N 1
ATOM 1866 C CA . ASN A 1 241 ? -15.852 17.433 2.818 1.00 84.44 241 ASN A CA 1
ATOM 1867 C C . ASN A 1 241 ? -17.148 16.787 2.301 1.00 84.44 241 ASN A C 1
ATOM 1869 O O . ASN A 1 241 ? -18.078 17.495 1.921 1.00 84.44 241 ASN A O 1
ATOM 1873 N N . ARG A 1 242 ? -17.211 15.452 2.246 1.00 78.94 242 ARG A N 1
ATOM 1874 C CA . ARG A 1 242 ? -18.419 14.698 1.922 1.00 78.94 242 ARG A CA 1
ATOM 1875 C C . ARG A 1 242 ? -19.146 14.392 3.221 1.00 78.94 242 ARG A C 1
ATOM 1877 O O . ARG A 1 242 ? -18.658 13.638 4.058 1.00 78.94 242 ARG A O 1
ATOM 1884 N N . CYS A 1 243 ? -20.313 14.996 3.371 1.00 75.12 243 CYS A N 1
ATOM 1885 C CA . CYS A 1 243 ? -21.182 14.805 4.516 1.00 75.12 243 CYS A CA 1
ATOM 1886 C C . CYS A 1 243 ? -22.518 14.249 4.022 1.00 75.12 243 CYS A C 1
ATOM 1888 O O . CYS A 1 243 ? -23.130 14.826 3.125 1.00 75.12 243 CYS A O 1
ATOM 1890 N N . GLU A 1 244 ? -22.971 13.127 4.583 1.00 62.84 244 GLU A N 1
ATOM 1891 C CA . GLU A 1 244 ? -24.347 12.678 4.371 1.00 62.84 244 GLU A CA 1
ATOM 1892 C C . GLU A 1 244 ? -25.291 13.598 5.163 1.00 62.84 244 GLU A C 1
ATOM 1894 O O . GLU A 1 244 ? -25.101 13.799 6.364 1.00 62.84 244 GLU A O 1
ATOM 1899 N N . GLY A 1 245 ? -26.291 14.177 4.486 1.00 53.09 245 GLY A N 1
ATOM 1900 C CA . GLY A 1 245 ? -27.380 14.918 5.133 1.00 53.09 245 GLY A CA 1
ATOM 1901 C C . GLY A 1 245 ? -27.280 16.450 5.175 1.00 53.09 245 GLY A C 1
ATOM 1902 O O . GLY A 1 245 ? -27.584 17.034 6.210 1.00 53.09 245 GLY A O 1
ATOM 1903 N N . GLU A 1 246 ? -26.950 17.116 4.064 1.00 40.47 246 GLU A N 1
ATOM 1904 C CA . GLU A 1 246 ? -27.540 18.439 3.779 1.00 40.47 246 GLU A CA 1
ATOM 1905 C C . GLU A 1 246 ? -28.746 18.256 2.838 1.00 40.47 246 GLU A C 1
ATOM 1907 O O . GLU A 1 246 ? -28.643 18.388 1.618 1.00 40.47 246 GLU A O 1
ATOM 1912 N N . GLN A 1 247 ? -29.885 17.885 3.430 1.00 33.41 247 GLN A N 1
ATOM 1913 C CA . GLN A 1 247 ? -31.225 18.250 2.958 1.00 33.41 247 GLN A CA 1
ATOM 1914 C C . GLN A 1 247 ? -31.904 19.039 4.071 1.00 33.41 247 GLN A C 1
ATOM 1916 O O . GLN A 1 247 ? -31.788 18.600 5.239 1.00 33.41 247 GLN A O 1
#

Radius of gyration: 25.83 Å; chains: 1; bounding box: 57×39×81 Å

Secondary structure (DSSP, 8-state):
-----EEEETTEEE----TT-S-SB-SSSSSPBPP---EEEPPEEETTEEE--EEEHHHHHTT--EEEEEEHHHHTT--S-EEE--BSSGGGSS-TTSEEEEEE--------S-HHHHTGGG-EEEEEEBSSTT-EEEEEEEEEETTEEEEEEEEEETTS-EEEEEEEEEEETTEEEEEEEEPPHHHHHHT--------SS-EEEEEETTEEEEEEEETTEEEEEEEEEE--TTSPPP-B---S---